Protein AF-A0AA39WV72-F1 (afdb_monomer_lite)

Radius of gyration: 29.69 Å; chains: 1; bounding box: 58×31×88 Å

Organism: NCBI:txid869390

Sequence (282 aa):
MEAAGLVLGALPLLLTALDQYAQGFDALRSMAKYRLTFSEIVVSFRASVTIYTYDCENLLCQRLMLSDEQCRKVMGNVENWDESVVKTLEYALGKSACDLYKQLLFHLQLKMDMLWKRLDLSPDGSVPFIKDGSVNEKECKEFFRGWKRIKGLALASRIEKYKKLVAEIEAYINKIHELTTKAVAAEDRFRPQKTTKEIPQYWLDMRQHTSALFTNLSSSWPNKCSASHTHHAQLLVGFPGTEKSEEGTSEFQLLFTLQGHQQANGLLWEHRTATMLSEMLS

Structure (mmCIF, N/CA/C/O backbone):
data_AF-A0AA39WV72-F1
#
_entry.id   AF-A0AA39WV72-F1
#
loop_
_atom_site.group_PDB
_atom_site.id
_atom_site.type_symbol
_atom_site.label_atom_id
_atom_site.label_alt_id
_atom_site.label_comp_id
_atom_site.label_asym_id
_atom_site.label_entity_id
_atom_site.label_seq_id
_atom_site.pdbx_PDB_ins_code
_atom_site.Cartn_x
_atom_site.Cartn_y
_atom_site.Cartn_z
_atom_site.occupancy
_atom_site.B_iso_or_equiv
_atom_site.auth_seq_id
_atom_site.auth_comp_id
_atom_site.auth_asym_id
_atom_site.auth_atom_id
_atom_site.pdbx_PDB_model_num
ATOM 1 N N . MET A 1 1 ? -13.239 -11.833 3.112 1.00 53.53 1 MET A N 1
ATOM 2 C CA . MET A 1 1 ? -12.263 -10.938 3.775 1.00 53.53 1 MET A CA 1
ATOM 3 C C . MET A 1 1 ? -10.820 -11.292 3.455 1.00 53.53 1 MET A C 1
ATOM 5 O O . MET A 1 1 ? -9.960 -10.473 3.737 1.00 53.53 1 MET A O 1
ATOM 9 N N . GLU A 1 2 ? -10.569 -12.400 2.749 1.00 57.84 2 GLU A N 1
ATOM 10 C CA . GLU A 1 2 ? -9.268 -12.721 2.140 1.00 57.84 2 GLU A CA 1
ATOM 11 C C . GLU A 1 2 ? -8.639 -11.532 1.390 1.00 57.84 2 GLU A C 1
ATOM 13 O O . GLU A 1 2 ? -7.433 -11.333 1.447 1.00 57.84 2 GLU A O 1
ATOM 18 N N . ALA A 1 3 ? -9.456 -10.669 0.775 1.00 59.28 3 ALA A N 1
ATOM 19 C CA . ALA A 1 3 ? -8.994 -9.452 0.111 1.00 59.28 3 ALA A CA 1
ATOM 20 C C . ALA A 1 3 ? -8.172 -8.509 1.016 1.00 59.28 3 ALA A C 1
ATOM 22 O O . ALA A 1 3 ? -7.206 -7.930 0.540 1.00 59.28 3 ALA A O 1
ATOM 23 N N . ALA A 1 4 ? -8.506 -8.348 2.304 1.00 64.19 4 ALA A N 1
ATOM 24 C CA . ALA A 1 4 ? -7.816 -7.398 3.188 1.00 64.19 4 ALA A CA 1
ATOM 25 C C . ALA A 1 4 ? -6.381 -7.847 3.505 1.00 64.19 4 ALA A C 1
ATOM 27 O O . ALA A 1 4 ? -5.429 -7.091 3.305 1.00 64.19 4 ALA A O 1
ATOM 28 N N . GLY A 1 5 ? -6.229 -9.102 3.938 1.00 66.88 5 GLY A N 1
ATOM 29 C CA . GLY A 1 5 ? -4.920 -9.702 4.183 1.00 66.88 5 GLY A CA 1
ATOM 30 C C . GLY A 1 5 ? -4.108 -9.854 2.898 1.00 66.88 5 GLY A C 1
ATOM 31 O O . GLY A 1 5 ? -2.902 -9.616 2.902 1.00 66.88 5 GLY A O 1
ATOM 32 N N . LEU A 1 6 ? -4.755 -10.196 1.778 1.00 68.44 6 LEU A N 1
ATOM 33 C CA . LEU A 1 6 ? -4.069 -10.303 0.492 1.00 68.44 6 LEU A CA 1
ATOM 34 C C . LEU A 1 6 ? -3.547 -8.940 0.026 1.00 68.44 6 LEU A C 1
ATOM 36 O O . LEU A 1 6 ? -2.415 -8.851 -0.437 1.00 68.44 6 LEU A O 1
ATOM 40 N N . VAL A 1 7 ? -4.333 -7.872 0.191 1.00 79.19 7 VAL A N 1
ATOM 41 C CA . VAL A 1 7 ? -3.895 -6.501 -0.101 1.00 79.19 7 VAL A CA 1
ATOM 42 C C . VAL A 1 7 ? -2.698 -6.123 0.779 1.00 79.19 7 VAL A C 1
ATOM 44 O O . VAL A 1 7 ? -1.709 -5.610 0.257 1.00 79.19 7 VAL A O 1
ATOM 47 N N . LEU A 1 8 ? -2.741 -6.427 2.082 1.00 77.56 8 LEU A N 1
ATOM 48 C CA . LEU A 1 8 ? -1.633 -6.160 3.009 1.00 77.56 8 LEU A CA 1
ATOM 49 C C . LEU A 1 8 ? -0.342 -6.895 2.625 1.00 77.56 8 LEU A C 1
ATOM 51 O O . LEU A 1 8 ? 0.728 -6.295 2.671 1.00 77.56 8 LEU A O 1
ATOM 55 N N . GLY A 1 9 ? -0.432 -8.156 2.196 1.00 77.50 9 GLY A N 1
ATOM 56 C CA . GLY A 1 9 ? 0.730 -8.923 1.739 1.00 77.50 9 GLY A CA 1
ATOM 57 C C . GLY A 1 9 ? 1.240 -8.505 0.355 1.00 77.50 9 GLY A C 1
ATOM 58 O O . GLY A 1 9 ? 2.446 -8.481 0.116 1.00 77.50 9 GLY A O 1
ATOM 59 N N . ALA A 1 10 ? 0.345 -8.141 -0.566 1.00 83.50 10 ALA A N 1
ATOM 60 C CA . ALA A 1 10 ? 0.703 -7.857 -1.955 1.00 83.50 10 ALA A CA 1
ATOM 61 C C . ALA A 1 10 ? 1.183 -6.413 -2.197 1.00 83.50 10 ALA A C 1
ATOM 63 O O . ALA A 1 10 ? 1.967 -6.187 -3.121 1.00 83.50 10 ALA A O 1
ATOM 64 N N . LEU A 1 11 ? 0.765 -5.431 -1.387 1.00 88.00 11 LEU A N 1
ATOM 65 C CA . LEU A 1 11 ? 1.218 -4.036 -1.516 1.00 88.00 11 LEU A CA 1
ATOM 66 C C . LEU A 1 11 ? 2.748 -3.884 -1.339 1.00 88.00 11 LEU A C 1
ATOM 68 O O . LEU A 1 11 ? 3.372 -3.267 -2.209 1.00 88.00 11 LEU A O 1
ATOM 72 N N . PRO A 1 12 ? 3.393 -4.467 -0.304 1.00 86.38 12 PRO A N 1
ATOM 73 C CA . PRO A 1 12 ? 4.852 -4.442 -0.155 1.00 86.38 12 PRO A CA 1
ATOM 74 C C . PRO A 1 12 ? 5.604 -5.113 -1.312 1.00 86.38 12 PRO A C 1
ATOM 76 O O . PRO A 1 12 ? 6.657 -4.626 -1.733 1.00 86.38 12 PRO A O 1
ATOM 79 N N . LEU A 1 13 ? 5.058 -6.210 -1.852 1.00 87.69 13 LEU A N 1
ATOM 80 C CA . LEU A 1 13 ? 5.634 -6.914 -3.002 1.00 87.69 13 LEU A CA 1
ATOM 81 C C . LEU A 1 13 ? 5.584 -6.046 -4.261 1.00 87.69 13 LEU A C 1
ATOM 83 O O . LEU A 1 13 ? 6.596 -5.886 -4.939 1.00 87.69 13 LEU A O 1
ATOM 87 N N . LEU A 1 14 ? 4.440 -5.410 -4.533 1.00 89.38 14 LEU A N 1
ATOM 88 C CA . LEU A 1 14 ? 4.307 -4.459 -5.638 1.00 89.38 14 LEU A CA 1
ATOM 89 C C . LEU A 1 14 ? 5.244 -3.260 -5.478 1.00 89.38 14 LEU A C 1
ATOM 91 O O . LEU A 1 14 ? 5.839 -2.827 -6.463 1.00 89.38 14 LEU A O 1
ATOM 95 N N . LEU A 1 15 ? 5.409 -2.740 -4.259 1.00 90.00 15 LEU A N 1
ATOM 96 C CA . LEU A 1 15 ? 6.332 -1.638 -3.994 1.00 90.00 15 LEU A CA 1
ATO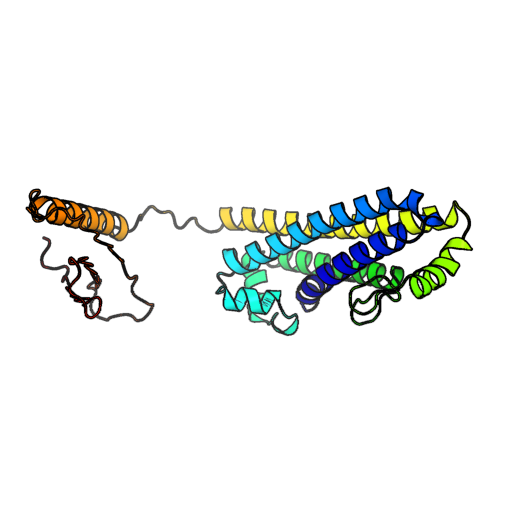M 97 C C . LEU A 1 15 ? 7.778 -2.050 -4.295 1.00 90.00 15 LEU A C 1
ATOM 99 O O . LEU A 1 15 ? 8.480 -1.338 -5.008 1.00 90.00 15 LEU A O 1
ATOM 103 N N . THR A 1 16 ? 8.189 -3.230 -3.826 1.00 89.50 16 THR A N 1
ATOM 104 C CA . THR A 1 16 ? 9.528 -3.778 -4.078 1.00 89.50 16 THR A CA 1
ATOM 105 C C . THR A 1 16 ? 9.754 -4.020 -5.569 1.00 89.50 16 THR A C 1
ATOM 107 O O . THR A 1 16 ? 10.807 -3.672 -6.101 1.00 89.50 16 THR A O 1
ATOM 110 N N . ALA A 1 17 ? 8.757 -4.556 -6.271 1.00 88.81 17 ALA A N 1
ATOM 111 C CA . ALA A 1 17 ? 8.817 -4.731 -7.712 1.00 88.81 17 ALA A CA 1
ATOM 112 C C . ALA A 1 17 ? 8.975 -3.386 -8.438 1.00 88.81 17 ALA A C 1
ATOM 114 O O . ALA A 1 17 ? 9.826 -3.258 -9.316 1.00 88.81 17 ALA A O 1
ATOM 115 N N . LEU A 1 18 ? 8.213 -2.355 -8.060 1.00 89.31 18 LEU A N 1
ATOM 116 C CA . LEU A 1 18 ? 8.363 -1.012 -8.628 1.00 89.31 18 LEU A CA 1
ATOM 117 C C . LEU A 1 18 ? 9.758 -0.425 -8.335 1.00 89.31 18 LEU A C 1
ATOM 119 O O . LEU A 1 18 ? 10.396 0.108 -9.241 1.00 89.31 18 LEU A O 1
ATOM 123 N N . ASP A 1 19 ? 10.294 -0.585 -7.126 1.00 89.06 19 ASP A N 1
ATOM 124 C CA . ASP A 1 19 ? 11.673 -0.186 -6.806 1.00 89.06 19 ASP A CA 1
ATOM 125 C C . ASP A 1 19 ? 12.700 -0.901 -7.712 1.00 89.06 19 ASP A C 1
ATOM 127 O O . ASP A 1 19 ? 13.597 -0.273 -8.280 1.00 89.06 19 ASP A O 1
ATOM 131 N N . GLN A 1 20 ? 12.543 -2.209 -7.926 1.00 88.19 20 GLN A N 1
ATOM 132 C CA . GLN A 1 20 ? 13.400 -3.002 -8.816 1.00 88.19 20 GLN A CA 1
ATOM 133 C C . GLN A 1 20 ? 13.271 -2.578 -10.287 1.00 88.19 20 GLN A C 1
ATOM 135 O O . GLN A 1 20 ? 14.263 -2.531 -11.020 1.00 88.19 20 GLN A O 1
ATOM 140 N N . TYR A 1 21 ? 12.069 -2.207 -10.729 1.00 87.19 21 TYR A N 1
ATOM 141 C CA . TYR A 1 21 ? 11.848 -1.633 -12.053 1.00 87.19 21 TYR A CA 1
ATOM 142 C C . TYR A 1 21 ? 12.546 -0.281 -12.222 1.00 87.19 21 TYR A C 1
ATOM 144 O O . TYR A 1 21 ? 13.167 -0.054 -13.263 1.00 87.19 21 TYR A O 1
ATOM 152 N N . ALA A 1 22 ? 12.513 0.586 -11.205 1.00 85.69 22 ALA A N 1
ATOM 153 C CA . ALA A 1 22 ? 13.253 1.847 -11.210 1.00 85.69 22 ALA A CA 1
ATOM 154 C C . ALA A 1 22 ? 14.763 1.608 -11.384 1.00 85.69 22 ALA A C 1
ATOM 156 O O . ALA A 1 22 ? 15.393 2.227 -12.243 1.00 85.69 22 ALA A O 1
ATOM 157 N N . GLN A 1 23 ? 15.325 0.637 -10.657 1.00 84.56 23 GLN A N 1
ATOM 158 C CA . GLN A 1 23 ? 16.730 0.234 -10.801 1.00 84.56 23 GLN A CA 1
ATOM 159 C C . GLN A 1 23 ? 17.039 -0.330 -12.199 1.00 84.56 23 GLN A C 1
ATOM 161 O O . GLN A 1 23 ? 18.083 -0.028 -12.782 1.00 84.56 23 GLN A O 1
ATOM 166 N N . GLY A 1 24 ? 16.120 -1.108 -12.780 1.00 83.56 24 GLY A N 1
ATOM 167 C CA . GLY A 1 24 ? 16.236 -1.605 -14.153 1.00 83.56 24 GLY A CA 1
ATOM 168 C C . GLY A 1 24 ? 16.275 -0.482 -15.198 1.00 83.56 24 GLY A C 1
ATOM 169 O O . GLY A 1 24 ? 17.045 -0.554 -16.161 1.00 83.56 24 GLY A O 1
ATOM 170 N N . PHE A 1 25 ? 15.499 0.589 -15.000 1.00 83.31 25 PHE A N 1
ATOM 171 C CA . PHE A 1 25 ? 15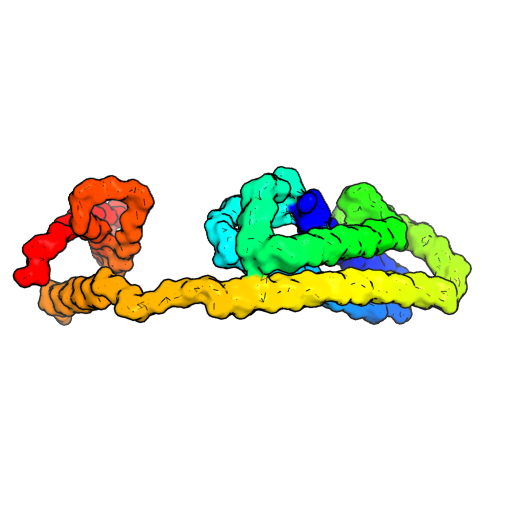.566 1.780 -15.851 1.00 83.31 25 PHE A CA 1
ATOM 172 C C . PHE A 1 25 ? 16.890 2.536 -15.701 1.00 83.31 25 PHE A C 1
ATOM 174 O O . PHE A 1 25 ? 17.425 2.999 -16.712 1.00 83.31 25 PHE A O 1
ATOM 181 N N . ASP A 1 26 ? 17.445 2.605 -14.489 1.00 80.56 26 ASP A N 1
ATOM 182 C CA . ASP A 1 26 ? 18.740 3.241 -14.208 1.00 80.56 26 ASP A CA 1
ATOM 183 C C . ASP A 1 26 ? 19.902 2.500 -14.875 1.00 80.56 26 ASP A C 1
ATOM 185 O O . ASP A 1 26 ? 20.784 3.125 -15.470 1.00 80.56 26 ASP A O 1
ATOM 189 N N . ALA A 1 27 ? 19.861 1.166 -14.871 1.00 78.50 27 ALA A N 1
ATOM 190 C CA . ALA A 1 27 ? 20.858 0.324 -15.530 1.00 78.50 27 ALA A CA 1
ATOM 191 C C . ALA A 1 27 ? 20.871 0.483 -17.067 1.00 78.50 27 ALA A C 1
ATOM 193 O O . ALA A 1 27 ? 21.850 0.142 -17.739 1.00 78.50 27 ALA A O 1
ATOM 194 N N . LEU A 1 28 ? 19.796 1.009 -17.666 1.00 79.31 28 LEU A N 1
ATOM 195 C CA . LEU A 1 28 ? 19.656 1.146 -19.113 1.00 79.31 28 LEU A CA 1
ATOM 196 C C . LEU A 1 28 ? 19.665 2.610 -19.550 1.00 79.31 28 LEU A C 1
ATOM 198 O O . LEU A 1 28 ? 18.632 3.272 -19.595 1.00 79.31 28 LEU A O 1
ATOM 202 N N . ARG A 1 29 ? 20.808 3.079 -20.068 1.00 74.56 29 ARG A N 1
ATOM 203 C CA . ARG A 1 29 ? 20.979 4.449 -20.604 1.00 74.56 29 ARG A CA 1
ATOM 204 C C . ARG A 1 29 ? 19.877 4.893 -21.581 1.00 74.56 29 ARG A C 1
ATOM 206 O O . ARG A 1 29 ? 19.498 6.057 -21.597 1.00 74.56 29 ARG A O 1
ATOM 213 N N . SER A 1 30 ? 19.329 3.972 -22.378 1.00 68.75 30 SER A N 1
ATOM 214 C CA . SER A 1 30 ? 18.232 4.249 -23.322 1.00 68.75 30 SER A CA 1
ATOM 215 C C . SER A 1 30 ? 16.882 4.556 -22.657 1.00 68.75 30 SER A C 1
ATOM 217 O O . SER A 1 30 ? 16.000 5.110 -23.308 1.00 68.75 30 SER A O 1
ATOM 219 N N . MET A 1 31 ? 16.708 4.167 -21.393 1.00 73.88 31 MET A N 1
ATOM 220 C CA . MET A 1 31 ? 15.489 4.368 -20.609 1.00 73.88 31 MET A CA 1
ATOM 221 C C . MET A 1 31 ? 15.624 5.453 -19.536 1.00 73.88 31 MET A C 1
ATOM 223 O O . MET A 1 31 ? 14.624 5.814 -18.923 1.00 73.88 31 MET A O 1
ATOM 227 N N . ALA A 1 32 ? 16.812 6.044 -19.376 1.00 75.44 32 ALA A N 1
ATOM 228 C CA . ALA A 1 32 ? 17.096 7.067 -18.369 1.00 75.44 32 ALA A CA 1
ATOM 229 C C . ALA A 1 32 ? 16.115 8.256 -18.388 1.00 75.44 32 ALA A C 1
ATOM 231 O O . ALA A 1 32 ? 15.818 8.829 -17.348 1.00 75.44 32 ALA A O 1
ATOM 232 N N . LYS A 1 33 ? 15.545 8.608 -19.549 1.00 79.00 33 LYS A N 1
ATOM 233 C CA . LYS A 1 33 ? 14.542 9.685 -19.661 1.00 79.00 33 LYS A CA 1
ATOM 234 C C . LYS A 1 33 ? 13.215 9.400 -18.941 1.00 79.00 33 LYS A C 1
ATOM 236 O O . LYS A 1 33 ? 12.467 10.329 -18.677 1.00 79.00 33 LYS A O 1
ATOM 241 N N . TYR A 1 34 ? 12.915 8.135 -18.651 1.00 80.50 34 TYR A N 1
ATOM 242 C CA . TYR A 1 34 ? 11.704 7.713 -17.939 1.00 80.50 34 TYR A CA 1
ATOM 243 C C . TYR A 1 34 ? 11.939 7.477 -16.447 1.00 80.50 34 TYR A C 1
ATOM 245 O O . TYR A 1 34 ? 10.983 7.284 -15.699 1.00 80.50 34 TYR A O 1
ATOM 253 N N . ARG A 1 35 ? 13.205 7.529 -16.016 1.00 81.31 35 ARG A N 1
ATOM 254 C CA . ARG A 1 35 ? 13.628 7.358 -14.627 1.00 81.31 35 ARG A CA 1
ATOM 255 C C . ARG A 1 35 ? 12.860 8.264 -13.680 1.00 81.31 35 ARG A C 1
ATOM 257 O O . ARG A 1 35 ? 12.328 7.786 -12.689 1.00 81.31 35 ARG A O 1
ATOM 264 N N . LEU A 1 36 ? 12.802 9.560 -13.994 1.00 83.94 36 LEU A N 1
ATOM 265 C CA . LEU A 1 36 ? 12.174 10.549 -13.119 1.00 83.94 36 LEU A CA 1
ATOM 266 C C . LEU A 1 36 ? 10.694 10.218 -12.903 1.00 83.94 36 LEU A C 1
ATOM 268 O O . LEU A 1 36 ? 10.255 10.095 -11.767 1.00 83.94 36 LEU A O 1
ATOM 272 N N . THR A 1 37 ? 9.965 9.959 -13.990 1.00 85.00 37 THR A N 1
ATOM 273 C CA . THR A 1 37 ? 8.549 9.579 -13.934 1.00 85.00 37 THR A CA 1
ATOM 274 C C . THR A 1 37 ? 8.332 8.296 -13.139 1.00 85.00 37 THR A C 1
ATOM 276 O O . THR A 1 37 ? 7.379 8.206 -12.376 1.00 85.00 37 THR A O 1
ATOM 279 N N . PHE A 1 38 ? 9.199 7.294 -13.293 1.00 84.19 38 PHE A N 1
ATOM 280 C CA . PHE A 1 38 ? 9.049 6.041 -12.558 1.00 84.19 38 PHE A CA 1
ATOM 281 C C . PHE A 1 38 ? 9.407 6.185 -11.072 1.00 84.19 38 PHE A C 1
ATOM 283 O O . PHE A 1 38 ? 8.737 5.611 -10.222 1.00 84.19 38 PHE A O 1
ATOM 290 N N . SER A 1 39 ? 10.404 7.010 -10.753 1.00 86.56 39 SER A N 1
ATOM 291 C CA . SER A 1 39 ? 10.752 7.375 -9.377 1.00 86.56 39 SER A CA 1
ATOM 292 C C . SER A 1 39 ? 9.596 8.098 -8.677 1.00 86.56 39 SER A C 1
ATOM 294 O O . SER A 1 39 ? 9.249 7.757 -7.551 1.00 86.56 39 SER A O 1
ATOM 296 N N . GLU A 1 40 ? 8.932 9.038 -9.358 1.00 88.06 40 GLU A N 1
ATOM 297 C CA . GLU A 1 40 ? 7.727 9.705 -8.841 1.00 88.06 40 GLU A CA 1
ATOM 298 C C . GLU A 1 40 ? 6.609 8.702 -8.530 1.00 88.06 40 GLU A C 1
ATOM 300 O O . GLU A 1 40 ? 5.996 8.780 -7.467 1.00 88.06 40 GLU A O 1
ATOM 305 N N . ILE A 1 41 ? 6.378 7.732 -9.424 1.00 88.88 41 ILE A N 1
ATOM 306 C CA . ILE A 1 41 ? 5.396 6.657 -9.215 1.00 88.88 41 ILE A CA 1
ATOM 307 C C . ILE A 1 41 ? 5.740 5.847 -7.959 1.00 88.88 41 ILE A C 1
ATOM 309 O O . ILE A 1 41 ? 4.861 5.603 -7.139 1.00 88.88 41 ILE A O 1
ATOM 313 N N . VAL A 1 42 ? 7.005 5.450 -7.787 1.00 90.38 42 VAL A N 1
ATOM 314 C CA . VAL A 1 42 ? 7.469 4.687 -6.616 1.00 90.38 42 VAL A CA 1
ATOM 315 C C . VAL A 1 42 ? 7.260 5.472 -5.323 1.00 90.38 42 VAL A C 1
ATOM 317 O O . VAL A 1 42 ? 6.731 4.929 -4.357 1.00 90.38 42 VAL A O 1
ATOM 320 N N . VAL A 1 43 ? 7.662 6.746 -5.293 1.00 91.56 43 VAL A N 1
ATOM 321 C CA . VAL A 1 43 ? 7.544 7.597 -4.099 1.00 91.56 43 VAL A CA 1
ATOM 322 C C . VAL A 1 43 ? 6.079 7.804 -3.719 1.00 91.56 43 VAL A C 1
ATOM 324 O O . VAL A 1 43 ? 5.727 7.645 -2.551 1.00 91.56 43 VAL A O 1
ATOM 327 N N . SER A 1 44 ? 5.230 8.116 -4.700 1.00 90.31 44 SER A N 1
ATOM 328 C CA . SER A 1 44 ? 3.791 8.302 -4.495 1.00 90.31 44 SER A CA 1
ATOM 329 C C . SER A 1 44 ? 3.135 7.019 -3.978 1.00 90.31 44 SER A C 1
ATOM 331 O O . SER A 1 44 ? 2.486 7.022 -2.930 1.00 90.31 44 SER A O 1
ATOM 333 N N . PHE A 1 45 ? 3.432 5.885 -4.621 1.00 91.62 45 PHE A N 1
ATOM 334 C CA . PHE A 1 45 ? 2.899 4.592 -4.215 1.00 91.62 45 PHE A CA 1
ATOM 335 C C . PHE A 1 45 ? 3.355 4.200 -2.808 1.00 91.62 45 PHE A C 1
ATOM 337 O O . PHE A 1 45 ? 2.545 3.740 -2.007 1.00 91.62 45 PHE A O 1
ATOM 344 N N . ARG A 1 46 ? 4.631 4.433 -2.468 1.00 93.06 46 ARG A N 1
ATOM 345 C CA . ARG A 1 46 ? 5.166 4.192 -1.122 1.00 93.06 46 ARG A CA 1
ATOM 346 C C . ARG A 1 46 ? 4.393 4.978 -0.069 1.00 93.06 46 ARG A C 1
ATOM 348 O O . ARG A 1 46 ? 4.022 4.396 0.944 1.00 93.06 46 ARG A O 1
ATOM 355 N N . ALA A 1 47 ? 4.121 6.260 -0.317 1.00 90.75 47 ALA A N 1
ATOM 356 C CA . ALA A 1 47 ? 3.342 7.083 0.602 1.00 90.75 47 ALA A CA 1
ATOM 357 C C . ALA A 1 47 ? 1.938 6.499 0.830 1.00 90.75 47 ALA A C 1
ATOM 359 O O . ALA A 1 47 ? 1.510 6.363 1.975 1.00 90.75 47 ALA A O 1
ATOM 360 N N . SER A 1 48 ? 1.246 6.078 -0.233 1.00 88.88 48 SER A N 1
ATOM 361 C CA . SER A 1 48 ? -0.070 5.445 -0.099 1.00 88.88 48 SER A CA 1
ATOM 362 C C . SER A 1 48 ? -0.023 4.092 0.609 1.00 88.88 48 SER A C 1
ATOM 364 O O . SER A 1 48 ? -0.883 3.827 1.444 1.00 88.88 48 SER A O 1
ATOM 366 N N . VAL A 1 49 ? 0.985 3.254 0.353 1.00 88.50 49 VAL A N 1
ATOM 367 C CA . VAL A 1 49 ? 1.174 1.999 1.101 1.00 88.50 49 VAL A CA 1
ATOM 368 C C . VAL A 1 49 ? 1.370 2.288 2.589 1.00 88.50 49 VAL A C 1
ATOM 370 O O . VAL A 1 49 ? 0.736 1.641 3.415 1.00 88.50 49 VAL A O 1
ATOM 373 N N . THR A 1 50 ? 2.180 3.290 2.943 1.00 88.75 50 THR A N 1
ATOM 374 C CA . THR A 1 50 ? 2.371 3.699 4.341 1.00 88.75 50 THR A CA 1
ATOM 375 C C . THR A 1 50 ? 1.065 4.152 4.993 1.00 88.75 50 THR A C 1
ATOM 377 O O . THR A 1 50 ? 0.779 3.718 6.106 1.00 88.75 50 THR A O 1
ATOM 380 N N . ILE A 1 51 ? 0.256 4.971 4.308 1.00 88.06 51 ILE A N 1
ATOM 381 C CA . ILE A 1 51 ? -1.065 5.397 4.804 1.00 88.06 51 ILE A CA 1
ATOM 382 C C . ILE A 1 51 ? -1.953 4.178 5.060 1.00 88.06 51 ILE A C 1
ATOM 384 O O . ILE A 1 51 ? -2.503 4.034 6.146 1.00 88.06 51 ILE A O 1
ATOM 388 N N . TYR A 1 52 ? -2.041 3.266 4.090 1.00 86.19 52 TYR A N 1
ATOM 389 C CA . TYR A 1 52 ? -2.879 2.078 4.211 1.00 86.19 52 TYR A CA 1
ATOM 390 C C . TYR A 1 52 ? -2.451 1.166 5.369 1.00 86.19 52 TYR A C 1
ATOM 392 O O . TYR A 1 52 ? -3.299 0.696 6.127 1.00 86.19 52 TYR A O 1
ATOM 400 N N . THR A 1 53 ? -1.146 0.927 5.530 1.00 84.06 53 THR A N 1
ATOM 401 C CA . THR A 1 53 ? -0.615 0.134 6.648 1.00 84.06 53 THR A CA 1
ATOM 402 C C . THR A 1 53 ? -0.951 0.787 7.983 1.00 84.06 53 THR A C 1
ATOM 404 O O . THR A 1 53 ? -1.469 0.112 8.867 1.00 84.06 53 THR A O 1
ATOM 407 N N . TYR A 1 54 ? -0.734 2.098 8.105 1.00 84.31 54 TYR A N 1
ATOM 408 C CA . TYR A 1 54 ? -1.053 2.851 9.316 1.00 84.31 54 TYR A CA 1
ATOM 409 C C . TYR A 1 54 ? -2.552 2.813 9.648 1.00 84.31 54 TYR A C 1
ATOM 411 O O . TYR A 1 54 ? -2.933 2.631 10.802 1.00 84.31 54 TYR A O 1
ATOM 419 N N . ASP A 1 55 ? -3.420 2.918 8.641 1.00 82.81 55 ASP A N 1
ATOM 420 C CA . ASP A 1 55 ? -4.866 2.792 8.829 1.00 82.81 55 ASP A CA 1
ATOM 421 C C . ASP A 1 55 ? -5.266 1.403 9.311 1.00 82.81 55 ASP A C 1
ATOM 423 O O . ASP A 1 55 ? -6.124 1.280 10.185 1.00 82.81 55 ASP A O 1
ATOM 427 N N . CYS A 1 56 ? -4.646 0.358 8.761 1.00 77.69 56 CYS A N 1
ATOM 428 C CA . CYS A 1 56 ? -4.882 -1.009 9.202 1.00 77.69 56 CYS A CA 1
ATOM 429 C C . CYS A 1 56 ? -4.394 -1.214 10.639 1.00 77.69 56 CYS A C 1
ATOM 431 O O . CYS A 1 56 ? -5.124 -1.788 11.438 1.00 77.69 56 CYS A O 1
ATOM 433 N N . GLU A 1 57 ? -3.220 -0.699 11.003 1.00 75.75 57 GLU A N 1
ATOM 434 C CA . GLU A 1 57 ? -2.702 -0.758 12.376 1.00 75.75 57 GLU A CA 1
ATOM 435 C C . GLU A 1 57 ? -3.601 -0.007 13.363 1.00 75.75 57 GLU A C 1
ATOM 437 O O . GLU A 1 57 ? -3.951 -0.540 14.415 1.00 75.75 57 GLU A O 1
ATOM 442 N N . ASN A 1 58 ? -4.048 1.203 13.023 1.00 76.69 58 ASN A N 1
ATOM 443 C CA . ASN A 1 58 ? -4.972 1.962 13.866 1.00 76.69 58 ASN A CA 1
ATOM 444 C C . ASN A 1 58 ? -6.315 1.247 14.023 1.00 76.69 58 ASN A C 1
ATOM 446 O O . ASN A 1 58 ? -6.850 1.155 15.131 1.00 76.69 58 ASN A O 1
ATOM 450 N N . LEU A 1 59 ? -6.863 0.727 12.926 1.00 75.69 59 LEU A N 1
ATOM 451 C CA . LEU A 1 59 ? -8.127 0.007 12.955 1.00 75.69 59 LEU A CA 1
ATOM 452 C C . LEU A 1 59 ? -7.996 -1.276 13.784 1.00 75.69 59 LEU A C 1
ATOM 454 O O . LEU A 1 59 ? -8.795 -1.493 14.685 1.00 75.69 59 LEU A O 1
ATOM 458 N N . LEU A 1 60 ? -6.970 -2.094 13.546 1.00 69.62 60 LEU A N 1
ATOM 459 C CA . LEU A 1 60 ? -6.801 -3.390 14.205 1.00 69.62 60 LEU A CA 1
ATOM 460 C C . LEU A 1 60 ? -6.329 -3.268 15.662 1.00 69.62 60 LEU A C 1
ATOM 462 O O . LEU A 1 60 ? -6.854 -3.962 16.527 1.00 69.62 60 LEU A O 1
ATOM 466 N N . CYS A 1 61 ? -5.372 -2.392 15.965 1.00 67.38 61 CYS A N 1
ATOM 467 C CA . CYS A 1 61 ? -4.746 -2.356 17.290 1.00 67.38 61 CYS A CA 1
ATOM 468 C C . CYS A 1 61 ? -5.422 -1.366 18.238 1.00 67.38 61 CYS A C 1
ATOM 470 O O . CYS A 1 61 ? -5.644 -1.687 19.403 1.00 67.38 61 CYS A O 1
ATOM 472 N N . GLN A 1 62 ? -5.817 -0.181 17.762 1.00 65.31 62 GLN A N 1
ATOM 473 C CA . GLN A 1 62 ? -6.426 0.818 18.650 1.00 65.31 62 GLN A CA 1
ATOM 474 C C . GLN A 1 62 ? -7.927 0.592 18.844 1.00 65.31 62 GLN A C 1
ATOM 476 O O . GLN A 1 62 ? -8.444 0.823 19.938 1.00 65.31 62 GLN A O 1
ATOM 481 N N . ARG A 1 63 ? -8.646 0.155 17.800 1.00 64.56 63 ARG A N 1
ATOM 482 C CA . ARG A 1 63 ? -10.114 0.015 17.856 1.00 64.56 63 ARG A CA 1
ATOM 483 C C . ARG A 1 63 ? -10.561 -1.382 18.242 1.00 64.56 63 ARG A C 1
ATOM 485 O O . ARG A 1 63 ? -11.415 -1.506 19.116 1.00 64.56 63 ARG A O 1
ATOM 492 N N . LEU A 1 64 ? -9.979 -2.419 17.639 1.00 63.19 64 LEU A N 1
ATOM 493 C CA . LEU A 1 64 ? -10.349 -3.797 17.979 1.00 63.19 64 LEU A CA 1
ATOM 494 C C . LEU A 1 64 ? -9.714 -4.272 19.299 1.00 63.19 64 LEU A C 1
ATOM 496 O O . LEU A 1 64 ? -10.046 -5.361 19.756 1.00 63.19 64 LEU A O 1
ATOM 500 N N . MET A 1 65 ? -8.833 -3.465 19.916 1.00 64.75 65 MET A N 1
ATOM 501 C CA . MET A 1 65 ? -8.098 -3.796 21.149 1.00 64.75 65 MET A CA 1
ATOM 502 C C . MET A 1 65 ? -7.436 -5.178 21.087 1.00 64.75 65 MET A C 1
ATOM 504 O O . MET A 1 65 ? -7.348 -5.893 22.087 1.00 64.75 65 MET A O 1
ATOM 508 N N . LEU A 1 66 ? -6.995 -5.570 19.890 1.00 65.88 66 LEU A N 1
ATOM 509 C CA . LEU A 1 66 ? -6.227 -6.787 19.713 1.00 65.88 66 LEU A CA 1
ATOM 510 C C . LEU A 1 66 ? -4.884 -6.610 20.417 1.00 65.88 66 LEU A C 1
ATOM 512 O O . LEU A 1 66 ? -4.274 -5.543 20.363 1.00 65.88 66 LEU A O 1
ATOM 516 N N . SER A 1 67 ? -4.414 -7.671 21.067 1.00 67.19 67 SER A N 1
ATOM 517 C CA . SER A 1 67 ? -3.040 -7.697 21.574 1.00 67.19 67 SER A CA 1
ATOM 518 C C . SER A 1 67 ? -2.043 -7.494 20.426 1.00 67.19 67 SER A C 1
ATOM 520 O O . SER A 1 67 ? -2.310 -7.906 19.295 1.00 67.19 67 SER A O 1
ATOM 522 N N . ASP A 1 68 ? -0.864 -6.935 20.708 1.00 65.25 68 ASP A N 1
ATOM 523 C CA . ASP A 1 68 ? 0.182 -6.713 19.693 1.00 65.25 68 ASP A CA 1
ATOM 524 C C . ASP A 1 68 ? 0.521 -7.985 18.897 1.00 65.25 68 ASP A C 1
ATOM 526 O O . ASP A 1 68 ? 0.839 -7.931 17.708 1.00 65.25 68 ASP A O 1
ATOM 530 N N . GLU A 1 69 ? 0.430 -9.147 19.546 1.00 65.62 69 GLU A N 1
ATOM 531 C CA . GLU A 1 69 ? 0.646 -10.453 18.926 1.00 65.62 69 GLU A CA 1
ATOM 532 C C . GLU A 1 69 ? -0.484 -10.838 17.957 1.00 65.62 69 GLU A C 1
ATOM 534 O O . GLU A 1 69 ? -0.226 -11.352 16.869 1.00 65.62 69 GLU A O 1
ATOM 539 N N . GLN A 1 70 ? -1.740 -10.548 18.303 1.00 66.62 70 GLN A N 1
ATOM 540 C CA . GLN A 1 70 ? -2.883 -10.754 17.410 1.00 66.62 70 GLN A CA 1
ATOM 541 C C . GLN A 1 70 ? -2.867 -9.768 16.241 1.00 66.62 70 GLN A C 1
ATOM 543 O O . GLN A 1 70 ? -3.092 -10.181 15.105 1.00 66.62 70 GLN A O 1
ATOM 548 N N . CYS A 1 71 ? -2.521 -8.503 16.488 1.00 65.56 71 CYS A N 1
ATOM 549 C CA . CYS A 1 71 ? -2.304 -7.518 15.432 1.00 65.56 71 CYS A CA 1
ATOM 550 C C . CYS A 1 71 ? -1.252 -7.993 14.427 1.00 65.56 71 CYS A C 1
ATOM 552 O O . CYS A 1 71 ? -1.517 -8.028 13.226 1.00 65.56 71 CYS A O 1
ATOM 554 N N . ARG A 1 72 ? -0.080 -8.432 14.909 1.00 67.19 72 ARG A N 1
ATOM 555 C CA . ARG A 1 72 ? 0.984 -8.960 14.042 1.00 67.19 72 ARG A CA 1
ATOM 556 C C . ARG A 1 72 ? 0.538 -10.191 13.255 1.00 67.19 72 ARG A C 1
ATOM 558 O O . ARG A 1 72 ? 0.869 -10.301 12.078 1.00 67.19 72 ARG A O 1
ATOM 565 N N . LYS A 1 73 ? -0.254 -11.084 13.855 1.00 69.62 73 LYS A N 1
ATOM 566 C CA . LYS A 1 73 ? -0.809 -12.253 13.154 1.00 69.62 73 LYS A CA 1
ATOM 567 C C . LYS A 1 73 ? -1.790 -11.870 12.046 1.00 69.62 73 LYS A C 1
ATOM 569 O O . LYS A 1 73 ? -1.661 -12.390 10.939 1.00 69.62 73 LYS A O 1
ATOM 574 N N . VAL A 1 74 ? -2.733 -10.966 12.309 1.00 67.81 74 VAL A N 1
ATOM 575 C CA . VAL A 1 74 ? -3.747 -10.531 11.325 1.00 67.81 74 VAL A CA 1
ATOM 576 C C . VAL A 1 74 ? -3.120 -9.705 10.196 1.00 67.81 74 VAL A C 1
ATOM 578 O O . VAL A 1 74 ? -3.505 -9.846 9.036 1.00 67.81 74 VAL A O 1
ATOM 581 N N . MET A 1 75 ? -2.114 -8.887 10.513 1.00 66.12 75 MET A N 1
ATOM 582 C CA . MET A 1 75 ? -1.348 -8.124 9.521 1.00 66.12 75 MET A CA 1
ATOM 583 C C . MET A 1 75 ? -0.414 -9.009 8.683 1.00 66.12 75 MET A C 1
ATOM 585 O O . MET A 1 75 ? -0.138 -8.686 7.531 1.00 66.12 75 MET A O 1
ATOM 589 N N . GLY A 1 76 ? 0.084 -10.110 9.255 1.00 58.12 76 GLY A N 1
ATOM 590 C CA . GLY A 1 76 ? 1.095 -10.967 8.634 1.00 58.12 76 GLY A CA 1
ATOM 591 C C . GLY A 1 76 ? 0.561 -12.096 7.749 1.00 58.12 76 GLY A C 1
ATOM 592 O O . GLY A 1 76 ? 1.294 -12.556 6.877 1.00 58.12 76 GLY A O 1
ATOM 593 N N . ASN A 1 77 ? -0.679 -12.566 7.943 1.00 63.38 77 ASN A N 1
ATOM 594 C CA . ASN A 1 77 ? -1.249 -13.638 7.117 1.00 63.38 77 ASN A CA 1
ATOM 595 C C . ASN A 1 77 ? -2.758 -13.454 6.882 1.00 63.38 77 ASN A C 1
ATOM 597 O O . ASN A 1 77 ? -3.537 -13.215 7.805 1.00 63.38 77 ASN A O 1
ATOM 601 N N . VAL A 1 78 ? -3.157 -13.642 5.624 1.00 59.41 78 VAL A N 1
ATOM 602 C CA . VAL A 1 78 ? -4.539 -13.621 5.129 1.00 59.41 78 VAL A CA 1
ATOM 603 C C . VAL A 1 78 ? -5.433 -14.624 5.852 1.00 59.41 78 VAL A C 1
ATOM 605 O O . VAL A 1 78 ? -6.593 -14.327 6.122 1.00 59.41 78 VAL A O 1
ATOM 608 N N . GLU A 1 79 ? -4.886 -15.785 6.208 1.00 61.81 79 GLU A N 1
ATOM 609 C CA . GLU A 1 79 ? -5.619 -16.875 6.864 1.00 61.81 79 GLU A CA 1
ATOM 610 C C . GLU A 1 79 ? -6.062 -16.526 8.293 1.00 61.81 79 GLU A C 1
ATOM 612 O O . GLU A 1 79 ? -6.976 -17.148 8.826 1.00 61.81 79 GLU A O 1
ATOM 617 N N . ASN A 1 80 ? -5.460 -15.498 8.902 1.00 64.56 80 ASN A N 1
ATOM 618 C CA . ASN A 1 80 ? -5.785 -15.057 10.258 1.00 64.56 80 ASN A CA 1
ATOM 619 C C . ASN A 1 80 ? -6.965 -14.065 10.306 1.00 64.56 80 ASN A C 1
ATOM 621 O O . ASN A 1 80 ? -7.348 -13.623 11.388 1.00 64.56 80 ASN A O 1
ATOM 625 N N . TRP A 1 81 ? -7.550 -13.705 9.157 1.00 68.56 81 TRP A N 1
ATOM 626 C CA . TRP A 1 81 ? -8.783 -12.915 9.077 1.00 68.56 81 TRP A CA 1
ATOM 627 C C . TRP A 1 81 ? -10.006 -13.816 9.277 1.00 68.56 81 TRP A C 1
ATOM 629 O O . TRP A 1 81 ? -10.723 -14.147 8.331 1.00 68.56 81 TRP A O 1
ATOM 639 N N . ASP A 1 82 ? -10.224 -14.230 10.522 1.00 71.31 82 ASP A N 1
ATOM 640 C CA . ASP A 1 82 ? -11.331 -15.104 10.896 1.00 71.31 82 ASP A CA 1
ATOM 641 C C . ASP A 1 82 ? -12.670 -14.353 11.078 1.00 71.31 82 ASP A C 1
ATOM 643 O O . ASP A 1 82 ? -12.779 -13.125 10.976 1.00 71.31 82 ASP A O 1
ATOM 647 N N . GLU A 1 83 ? -13.731 -15.111 11.362 1.00 70.69 83 GLU A N 1
ATOM 648 C CA . GLU A 1 83 ? -15.071 -14.565 11.593 1.00 70.69 83 GLU A CA 1
ATOM 649 C C . GLU A 1 83 ? -15.138 -13.636 12.824 1.00 70.69 83 GLU A C 1
ATOM 651 O O . GLU A 1 83 ? -16.027 -12.785 12.915 1.00 70.69 83 GLU A O 1
ATOM 656 N N . SER A 1 84 ? -14.197 -13.757 13.767 1.00 71.25 84 SER A N 1
ATOM 657 C CA . SER A 1 84 ? -14.123 -12.889 14.944 1.00 71.25 84 SER A CA 1
ATOM 658 C C . SER A 1 84 ? -13.603 -11.498 14.572 1.00 71.25 84 SER A C 1
ATOM 660 O O . SER A 1 84 ? -14.219 -10.496 14.943 1.00 71.25 84 SER A O 1
ATOM 662 N N . VAL A 1 85 ? -12.562 -11.416 13.736 1.00 71.69 85 VAL A N 1
ATOM 663 C CA . VAL A 1 85 ? -12.053 -10.149 13.186 1.00 71.69 85 VAL A CA 1
ATOM 664 C C . VAL A 1 85 ? -13.136 -9.476 12.345 1.00 71.69 85 VAL A C 1
ATOM 666 O O . VAL A 1 85 ? -13.369 -8.277 12.485 1.00 71.69 85 VAL A O 1
ATOM 669 N N . VAL A 1 86 ? -13.870 -10.255 11.541 1.00 73.94 86 VAL A N 1
ATOM 670 C CA . VAL A 1 86 ? -14.995 -9.770 10.724 1.00 73.94 86 VAL A CA 1
ATOM 671 C C . VAL A 1 86 ? -16.075 -9.109 11.578 1.00 73.94 86 VAL A C 1
ATOM 673 O O . VAL A 1 86 ? -16.479 -7.980 11.299 1.00 73.94 86 VAL A O 1
ATOM 676 N N . LYS A 1 87 ? -16.543 -9.803 12.621 1.00 73.81 87 LYS A N 1
ATOM 677 C CA . LYS A 1 87 ? -17.587 -9.292 13.521 1.00 73.81 87 LYS A CA 1
ATOM 678 C C . LYS A 1 87 ? -17.125 -8.044 14.260 1.00 73.81 87 LYS A C 1
ATOM 680 O O . LYS A 1 87 ? -17.905 -7.113 14.437 1.00 73.81 87 LYS A O 1
ATOM 685 N N . THR A 1 88 ? -15.854 -8.001 14.642 1.00 72.62 88 THR A N 1
ATOM 686 C CA . THR A 1 88 ? -15.287 -6.845 15.342 1.00 72.62 88 THR A CA 1
ATOM 687 C C . THR A 1 88 ? -15.134 -5.646 14.397 1.00 72.62 88 THR A C 1
ATOM 689 O O . THR A 1 88 ? -15.422 -4.518 14.784 1.00 72.62 88 THR A O 1
ATOM 692 N N . LEU A 1 89 ? -14.785 -5.878 13.128 1.00 76.56 89 LEU A N 1
ATOM 693 C CA . LEU A 1 89 ? -14.758 -4.849 12.084 1.00 76.56 89 LEU A CA 1
ATOM 694 C C . LEU A 1 89 ? -16.162 -4.290 11.796 1.00 76.56 89 LEU A C 1
ATOM 696 O O . LEU A 1 89 ? -16.338 -3.081 11.661 1.00 76.56 89 LEU A O 1
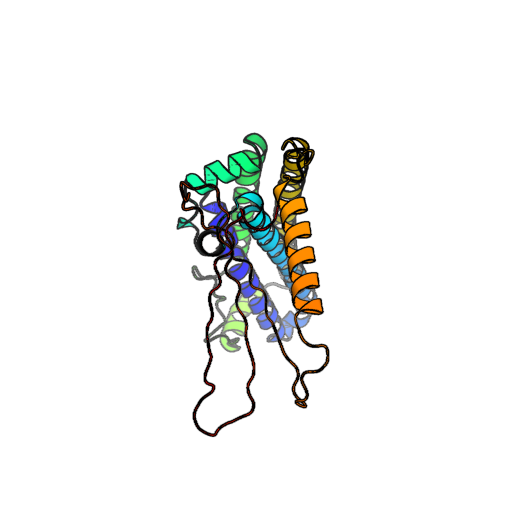ATOM 700 N N . GLU A 1 90 ? -17.171 -5.163 11.719 1.00 79.94 90 GLU A N 1
ATOM 701 C CA . GLU A 1 90 ? -18.578 -4.770 11.562 1.00 79.94 90 GLU A CA 1
ATOM 702 C C . GLU A 1 90 ? -19.101 -3.980 12.761 1.00 79.94 90 GLU A C 1
ATOM 704 O O . GLU A 1 90 ? -19.877 -3.043 12.570 1.00 79.94 90 GLU A O 1
ATOM 709 N N . TYR A 1 91 ? -18.657 -4.321 13.971 1.00 75.50 91 TYR A N 1
ATOM 710 C CA . TYR A 1 91 ? -18.954 -3.559 15.178 1.00 75.50 91 TYR A CA 1
ATOM 711 C C . TYR A 1 91 ? -18.313 -2.163 15.135 1.00 75.50 91 TYR A C 1
ATOM 713 O O . TYR A 1 91 ? -19.017 -1.177 15.323 1.00 75.50 91 TYR A O 1
ATOM 721 N N . ALA A 1 92 ? -17.018 -2.072 14.813 1.00 72.62 92 ALA A N 1
ATOM 722 C CA . ALA A 1 92 ? -16.266 -0.814 14.824 1.00 72.62 92 ALA A CA 1
ATOM 723 C C . ALA A 1 92 ? -16.679 0.163 13.707 1.00 72.62 92 ALA A C 1
ATOM 725 O O . ALA A 1 92 ? -16.774 1.368 13.918 1.00 72.62 92 ALA A O 1
ATOM 726 N N . LEU A 1 93 ? -16.924 -0.333 12.490 1.00 75.75 93 LEU A N 1
ATOM 727 C CA . LEU A 1 93 ? -17.297 0.521 11.354 1.00 75.75 93 LEU A CA 1
ATOM 728 C C . LEU A 1 93 ? -18.816 0.704 11.228 1.00 75.75 93 LEU A C 1
ATOM 730 O O . LEU A 1 93 ? -19.281 1.651 10.594 1.00 75.75 93 LEU A O 1
ATOM 734 N N . GLY A 1 94 ? -19.603 -0.205 11.801 1.00 79.12 94 GLY A N 1
ATOM 735 C CA . GLY A 1 94 ? -21.016 -0.363 11.481 1.00 79.12 94 GLY A CA 1
ATOM 736 C C . GLY A 1 94 ? -21.226 -1.131 10.170 1.00 79.12 94 GLY A C 1
ATOM 737 O O . GLY A 1 94 ? -20.405 -1.105 9.250 1.00 79.12 94 GLY A O 1
ATOM 738 N N . LYS A 1 95 ? -22.371 -1.815 10.059 1.00 80.44 95 LYS A N 1
ATOM 739 C CA . LYS A 1 95 ? -22.662 -2.753 8.960 1.00 80.44 95 LYS A CA 1
ATOM 740 C C . LYS A 1 95 ? -22.527 -2.134 7.561 1.00 80.44 95 LYS A C 1
ATOM 742 O O . LYS A 1 95 ? -21.853 -2.697 6.705 1.00 80.44 95 LYS A O 1
ATOM 747 N N . SER A 1 96 ? -23.120 -0.960 7.331 1.00 81.19 96 SER A N 1
ATOM 748 C CA . SER A 1 96 ? -23.107 -0.310 6.011 1.00 81.19 96 SER A CA 1
ATOM 749 C C . SER A 1 96 ? -21.714 0.166 5.588 1.00 81.19 96 SER A C 1
ATOM 751 O O . SER A 1 96 ? -21.336 0.003 4.428 1.00 81.19 96 SER A O 1
ATOM 753 N N . ALA A 1 97 ? -20.931 0.726 6.515 1.00 83.00 97 ALA A N 1
ATOM 754 C CA . ALA A 1 97 ? -19.563 1.147 6.234 1.00 83.00 97 ALA A CA 1
ATOM 755 C C . ALA A 1 97 ? -18.631 -0.059 6.069 1.00 83.00 97 ALA A C 1
ATOM 757 O O . ALA A 1 97 ? -17.757 -0.029 5.209 1.00 83.00 97 ALA A O 1
ATOM 758 N N . CYS A 1 98 ? -18.848 -1.142 6.820 1.00 83.19 98 CYS A N 1
ATOM 759 C CA . CYS A 1 98 ? -18.106 -2.388 6.649 1.00 83.19 98 CYS A CA 1
ATOM 760 C C . CYS A 1 98 ? -18.349 -3.014 5.264 1.00 83.19 98 CYS A C 1
ATOM 762 O O . CYS A 1 98 ? -17.404 -3.438 4.599 1.00 83.19 98 CYS A O 1
ATOM 764 N N . ASP A 1 99 ? -19.589 -3.009 4.767 1.00 84.25 99 ASP A N 1
ATOM 765 C CA . ASP A 1 99 ? -19.891 -3.504 3.419 1.00 84.25 99 ASP A CA 1
ATOM 766 C C . ASP A 1 99 ? -19.247 -2.639 2.325 1.00 84.25 99 ASP A C 1
ATOM 768 O O . ASP A 1 99 ? -18.676 -3.172 1.369 1.00 84.25 99 ASP A O 1
ATOM 772 N N . LEU A 1 100 ? -19.255 -1.310 2.484 1.00 86.31 100 LEU A N 1
ATOM 773 C CA . LEU A 1 100 ? -18.542 -0.407 1.578 1.00 86.31 100 LEU A CA 1
ATOM 774 C C . LEU A 1 100 ? -17.021 -0.622 1.636 1.00 86.31 100 LEU A C 1
ATOM 776 O O . LEU A 1 100 ? -16.365 -0.658 0.597 1.00 86.31 100 LEU A O 1
ATOM 780 N N . TYR A 1 101 ? -16.461 -0.821 2.829 1.00 85.88 101 TYR A N 1
ATOM 781 C CA . TYR A 1 101 ? -15.045 -1.125 3.033 1.00 85.88 101 TYR A CA 1
ATOM 782 C C . TYR A 1 101 ? -14.643 -2.413 2.301 1.00 85.88 101 TYR A C 1
ATOM 784 O O . TYR A 1 101 ? -13.676 -2.414 1.538 1.00 85.88 101 TYR A O 1
ATOM 792 N N . LYS A 1 102 ? -15.440 -3.485 2.432 1.00 84.56 102 LYS A N 1
ATOM 793 C CA . LYS A 1 102 ? -15.235 -4.750 1.703 1.00 84.56 102 LYS A CA 1
ATOM 794 C C . LYS A 1 102 ? -15.233 -4.537 0.184 1.00 84.56 102 LYS A C 1
ATOM 796 O O . LYS A 1 102 ? -14.376 -5.086 -0.507 1.00 84.56 102 LYS A O 1
ATOM 801 N N . GLN A 1 103 ? -16.158 -3.732 -0.344 1.00 87.56 103 GLN A N 1
ATOM 802 C CA . GLN A 1 103 ? -16.211 -3.421 -1.779 1.00 87.56 103 GLN A CA 1
ATOM 803 C C . GLN A 1 103 ? -14.984 -2.627 -2.245 1.00 87.56 103 GLN A C 1
ATOM 805 O O . GLN A 1 103 ? -14.412 -2.935 -3.292 1.00 87.56 103 GLN A O 1
ATOM 810 N N . LEU A 1 104 ? -14.550 -1.630 -1.468 1.00 89.12 104 LEU A N 1
ATOM 811 C CA . LEU A 1 104 ? -13.352 -0.848 -1.776 1.00 89.12 104 LEU A CA 1
ATOM 812 C C . LEU A 1 104 ? -12.095 -1.725 -1.788 1.00 89.12 104 LEU A C 1
ATOM 814 O O . LEU A 1 104 ? -11.303 -1.611 -2.720 1.00 89.12 104 LEU A O 1
ATOM 818 N N . LEU A 1 105 ? -11.948 -2.634 -0.820 1.00 88.38 105 LEU A N 1
ATOM 819 C CA . LEU A 1 105 ? -10.846 -3.599 -0.784 1.00 88.38 105 LEU A CA 1
ATOM 820 C C . LEU A 1 105 ? -10.850 -4.547 -1.981 1.00 88.38 105 LEU A C 1
ATOM 822 O O . LEU A 1 105 ? -9.805 -4.792 -2.574 1.00 88.38 105 LEU A O 1
ATOM 826 N N . PHE A 1 106 ? -12.020 -5.056 -2.365 1.00 87.69 106 PHE A N 1
ATOM 827 C CA . PHE A 1 106 ? -12.139 -5.908 -3.543 1.00 87.69 106 PHE A CA 1
ATOM 828 C C . PHE A 1 106 ? -11.706 -5.169 -4.817 1.00 87.69 106 PHE A C 1
ATOM 830 O O . PHE A 1 106 ? -10.927 -5.686 -5.617 1.00 87.69 106 PHE A O 1
ATOM 837 N N . HIS A 1 107 ? -12.157 -3.926 -4.999 1.00 90.50 107 HIS A N 1
ATOM 838 C CA . HIS A 1 107 ? -11.730 -3.119 -6.139 1.00 90.50 107 HIS A CA 1
ATOM 839 C C . HIS A 1 107 ? -10.237 -2.781 -6.097 1.00 90.50 107 HIS A C 1
ATOM 841 O O . HIS A 1 107 ? -9.588 -2.819 -7.142 1.00 90.50 107 HIS A O 1
ATOM 847 N N . LEU A 1 108 ? -9.689 -2.495 -4.915 1.00 91.00 108 LEU A N 1
ATOM 848 C CA . LEU A 1 108 ? -8.259 -2.286 -4.712 1.00 91.00 108 LEU A CA 1
ATOM 849 C C . LEU A 1 108 ? -7.456 -3.523 -5.137 1.00 91.00 108 LEU A C 1
ATOM 851 O O . LEU A 1 108 ? -6.547 -3.399 -5.958 1.00 91.00 108 LEU A O 1
ATOM 855 N N . GLN A 1 109 ? -7.853 -4.712 -4.677 1.00 89.12 109 GLN A N 1
ATOM 856 C CA . GLN A 1 109 ? -7.240 -5.982 -5.068 1.00 89.12 109 GLN A CA 1
ATOM 857 C C . GLN A 1 109 ? -7.253 -6.168 -6.591 1.00 89.12 109 GLN A C 1
ATOM 859 O O . GLN A 1 109 ? -6.214 -6.438 -7.186 1.00 89.12 109 GLN A O 1
ATOM 864 N N . LEU A 1 110 ? -8.390 -5.935 -7.257 1.00 91.00 110 LEU A N 1
ATOM 865 C CA . LEU A 1 110 ? -8.466 -6.040 -8.719 1.00 91.00 110 LEU A CA 1
ATOM 866 C C . LEU A 1 110 ? -7.477 -5.101 -9.425 1.00 91.00 110 LEU A C 1
ATOM 868 O O . LEU A 1 110 ? -6.876 -5.472 -10.435 1.00 91.00 110 LEU A O 1
ATOM 872 N N . LYS A 1 111 ? -7.296 -3.875 -8.919 1.00 92.56 111 LYS A N 1
ATOM 873 C CA . LYS A 1 111 ? -6.329 -2.921 -9.484 1.00 92.56 111 LYS A CA 1
ATOM 874 C C . LYS A 1 111 ? -4.888 -3.354 -9.239 1.00 92.56 111 LYS A C 1
ATOM 876 O O . LYS A 1 111 ? -4.066 -3.224 -10.147 1.00 92.56 111 LYS A O 1
ATOM 881 N N . MET A 1 112 ? -4.601 -3.917 -8.070 1.00 91.44 112 MET A N 1
ATOM 882 C CA . MET A 1 112 ? -3.303 -4.511 -7.755 1.00 91.44 112 MET A CA 1
ATOM 883 C C . MET A 1 112 ? -2.990 -5.698 -8.671 1.00 91.44 112 MET A C 1
ATOM 885 O O . MET A 1 112 ? -1.914 -5.725 -9.263 1.00 91.44 112 MET A O 1
ATOM 889 N N . ASP A 1 113 ? -3.944 -6.601 -8.906 1.00 90.38 113 ASP A N 1
ATOM 890 C CA . ASP A 1 113 ? -3.785 -7.731 -9.832 1.00 90.38 113 ASP A CA 1
ATOM 891 C C . ASP A 1 113 ? -3.535 -7.261 -11.270 1.00 90.38 113 ASP A C 1
ATOM 893 O O . ASP A 1 113 ? -2.732 -7.835 -12.013 1.00 90.38 113 ASP A O 1
ATOM 897 N N . MET A 1 114 ? -4.214 -6.189 -11.692 1.00 92.31 114 MET A N 1
ATOM 898 C CA . MET A 1 114 ? -3.952 -5.559 -12.985 1.00 92.31 114 MET A CA 1
ATOM 899 C C . MET A 1 114 ? -2.532 -4.989 -13.055 1.00 92.31 114 MET A C 1
ATOM 901 O O . MET A 1 114 ? -1.905 -5.078 -14.112 1.00 92.31 114 MET A O 1
ATOM 905 N N . LEU A 1 115 ? -2.024 -4.399 -11.969 1.00 90.94 115 LEU A N 1
ATOM 906 C CA . LEU A 1 115 ? -0.673 -3.842 -11.924 1.00 90.94 115 LEU A CA 1
ATOM 907 C C . LEU A 1 115 ? 0.365 -4.961 -11.961 1.00 90.94 115 LEU A C 1
ATOM 909 O O . LEU A 1 115 ? 1.275 -4.903 -12.785 1.00 90.94 115 LEU A O 1
ATOM 913 N N . TRP A 1 116 ? 0.153 -6.011 -11.170 1.00 91.19 116 TRP A N 1
ATOM 914 C CA . TRP A 1 116 ? 0.969 -7.221 -11.131 1.00 91.19 116 TRP A CA 1
ATOM 915 C C . TRP A 1 116 ? 1.142 -7.836 -12.519 1.00 91.19 116 TRP A C 1
ATOM 917 O O . TRP A 1 116 ? 2.258 -8.003 -13.008 1.00 91.19 116 TRP A O 1
ATOM 927 N N . LYS A 1 117 ? 0.021 -8.077 -13.212 1.00 89.81 117 LYS A N 1
ATOM 928 C CA . LYS A 1 117 ? 0.014 -8.620 -14.577 1.00 89.81 117 LYS A CA 1
ATOM 929 C C . LYS A 1 117 ? 0.704 -7.693 -15.569 1.00 89.81 117 LYS A C 1
ATOM 931 O O . LYS A 1 117 ? 1.385 -8.158 -16.470 1.00 89.81 117 LYS A O 1
ATOM 936 N N . ARG A 1 118 ? 0.533 -6.373 -15.443 1.00 87.88 118 ARG A N 1
ATOM 937 C CA . ARG A 1 118 ? 1.175 -5.414 -16.358 1.00 87.88 118 ARG A CA 1
ATOM 938 C C . ARG A 1 118 ? 2.675 -5.280 -16.130 1.00 87.88 118 ARG A C 1
ATOM 940 O O . ARG A 1 118 ? 3.378 -4.892 -17.066 1.00 87.88 118 ARG A O 1
ATOM 947 N N . LEU A 1 119 ? 3.139 -5.505 -14.907 1.00 86.19 119 LEU A N 1
ATOM 948 C CA . LEU A 1 119 ? 4.552 -5.549 -14.547 1.00 86.19 119 LEU A CA 1
ATOM 949 C C . LEU A 1 119 ? 5.179 -6.918 -14.849 1.00 86.19 119 LEU A C 1
ATOM 951 O O . LEU A 1 119 ? 6.345 -7.110 -14.524 1.00 86.19 119 LEU A O 1
ATOM 955 N N . ASP A 1 120 ? 4.446 -7.844 -15.480 1.00 86.69 120 ASP A N 1
ATOM 956 C CA . ASP A 1 120 ? 4.936 -9.179 -15.839 1.00 86.69 120 ASP A CA 1
ATOM 957 C C . ASP A 1 120 ? 5.647 -9.867 -14.649 1.00 86.69 120 ASP A C 1
ATOM 959 O O . ASP A 1 120 ? 6.698 -10.487 -14.815 1.00 86.69 120 ASP A O 1
ATOM 963 N N . LEU A 1 121 ? 5.102 -9.692 -13.433 1.00 86.88 121 LEU A N 1
ATOM 964 C CA . LEU A 1 121 ? 5.677 -10.251 -12.208 1.00 86.88 121 LEU A CA 1
ATOM 965 C C . LEU A 1 121 ? 5.402 -11.748 -12.121 1.00 86.88 121 LEU A C 1
ATOM 967 O O . LEU A 1 121 ? 4.312 -12.224 -12.457 1.00 86.88 121 LEU A O 1
ATOM 971 N N . SER A 1 122 ? 6.386 -12.474 -11.608 1.00 86.06 122 SER A N 1
ATOM 972 C CA . SER A 1 122 ? 6.249 -13.882 -11.253 1.00 86.06 122 SER A CA 1
ATOM 973 C C . SER A 1 122 ? 5.207 -14.076 -10.133 1.00 86.06 122 SER A C 1
ATOM 975 O O . SER A 1 122 ? 4.851 -13.114 -9.448 1.00 86.06 122 SER A O 1
ATOM 977 N N . PRO A 1 123 ? 4.700 -15.304 -9.903 1.00 81.31 123 PRO A N 1
ATOM 978 C CA . PRO A 1 123 ? 3.735 -15.574 -8.828 1.00 81.31 123 PRO A CA 1
ATOM 979 C C . PRO A 1 123 ? 4.238 -15.222 -7.419 1.00 81.31 123 PRO A C 1
ATOM 981 O O . PRO A 1 123 ? 3.436 -14.938 -6.539 1.00 81.31 123 PRO A O 1
ATOM 984 N N . ASP A 1 124 ? 5.555 -15.218 -7.215 1.00 81.94 124 ASP A N 1
ATOM 985 C CA . ASP A 1 124 ? 6.235 -14.831 -5.973 1.00 81.94 124 ASP A CA 1
ATOM 986 C C . ASP A 1 124 ? 6.492 -13.312 -5.860 1.00 81.94 124 ASP A C 1
ATOM 988 O O . ASP A 1 124 ? 7.075 -12.850 -4.884 1.00 81.94 124 ASP A O 1
ATOM 992 N N . GLY A 1 125 ? 6.078 -12.523 -6.856 1.00 79.31 125 GLY A N 1
ATOM 993 C CA . GLY A 1 125 ? 6.295 -11.074 -6.910 1.00 79.31 125 GLY A CA 1
ATOM 994 C C . GLY A 1 125 ? 7.681 -10.673 -7.393 1.00 79.31 125 GLY A C 1
ATOM 995 O O . GLY A 1 125 ? 7.988 -9.481 -7.428 1.00 79.31 125 GLY A O 1
ATOM 996 N N . SER A 1 126 ? 8.511 -11.639 -7.795 1.00 84.81 126 SER A N 1
ATOM 997 C CA . SER A 1 126 ? 9.842 -11.358 -8.317 1.00 84.81 126 SER A CA 1
ATOM 998 C C . SER A 1 126 ? 9.786 -10.738 -9.714 1.00 84.81 126 SER A C 1
ATOM 1000 O O . SER A 1 126 ? 8.947 -11.071 -10.561 1.00 84.81 126 SER A O 1
ATOM 1002 N N . VAL A 1 127 ? 10.714 -9.814 -9.959 1.00 86.44 127 VAL A N 1
ATOM 1003 C CA . VAL A 1 127 ? 10.910 -9.196 -11.269 1.00 86.44 127 VAL A CA 1
ATOM 1004 C C . VAL A 1 127 ? 11.857 -10.073 -12.107 1.00 86.44 127 VAL A C 1
ATOM 1006 O O . VAL A 1 127 ? 12.914 -10.457 -11.603 1.00 86.44 127 VAL A O 1
ATOM 1009 N N . PRO A 1 128 ? 11.569 -10.343 -13.399 1.00 84.44 128 PRO A N 1
ATOM 1010 C CA . PRO A 1 128 ? 12.291 -11.351 -14.192 1.00 84.44 128 PRO A CA 1
ATOM 1011 C C . PRO A 1 128 ? 13.798 -11.133 -14.390 1.00 84.44 128 PRO A C 1
ATOM 1013 O O . PRO A 1 128 ? 14.485 -12.038 -14.852 1.00 84.44 128 PRO A O 1
ATOM 1016 N N . PHE A 1 129 ? 14.308 -9.928 -14.125 1.00 84.25 129 PHE A N 1
ATOM 1017 C CA . PHE A 1 129 ? 15.708 -9.549 -14.346 1.00 84.25 129 PHE A CA 1
ATOM 1018 C C . PHE A 1 129 ? 16.500 -9.311 -13.051 1.00 84.25 129 PHE A C 1
ATOM 1020 O O . PHE A 1 129 ? 17.638 -8.833 -13.107 1.00 84.25 129 PHE A O 1
ATOM 1027 N N . ILE A 1 130 ? 15.911 -9.609 -11.891 1.00 84.69 130 ILE A N 1
ATOM 1028 C CA . ILE A 1 130 ? 16.597 -9.576 -10.599 1.00 84.69 130 ILE A CA 1
ATOM 1029 C C . ILE A 1 130 ? 17.035 -10.995 -10.239 1.00 84.69 130 ILE A C 1
ATOM 1031 O O . ILE A 1 130 ? 16.219 -11.912 -10.213 1.00 84.69 130 ILE A O 1
ATOM 1035 N N . LYS A 1 131 ? 18.325 -11.170 -9.935 1.00 82.31 131 LYS A N 1
ATOM 1036 C CA . LYS A 1 131 ? 18.899 -12.428 -9.438 1.00 82.31 131 LYS A CA 1
ATOM 1037 C C . LYS A 1 131 ? 19.738 -12.157 -8.200 1.00 82.31 131 LYS A C 1
ATOM 1039 O O . LYS A 1 131 ? 20.534 -11.219 -8.187 1.00 82.31 131 LYS A O 1
ATOM 1044 N N . ASP A 1 132 ? 19.515 -12.952 -7.157 1.00 78.44 132 ASP A N 1
ATOM 1045 C CA . ASP A 1 132 ? 20.219 -12.850 -5.871 1.00 78.44 132 ASP A CA 1
ATOM 1046 C C . ASP A 1 132 ? 20.192 -11.426 -5.275 1.00 78.44 132 ASP A C 1
ATOM 1048 O O . ASP A 1 132 ? 21.169 -10.939 -4.715 1.00 78.44 132 ASP A O 1
ATOM 1052 N N . GLY A 1 133 ? 19.069 -10.716 -5.452 1.00 75.00 133 GLY A N 1
ATOM 1053 C 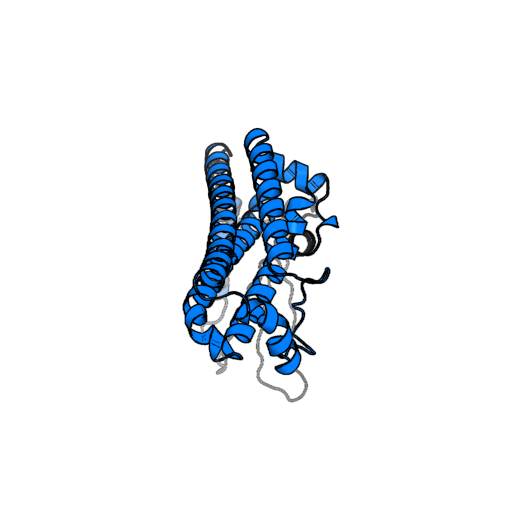CA . GLY A 1 133 ? 18.885 -9.345 -4.961 1.00 75.00 133 GLY A CA 1
ATOM 1054 C C . GLY A 1 133 ? 19.587 -8.255 -5.781 1.00 75.00 133 GLY A C 1
ATOM 1055 O O . GLY A 1 133 ? 19.561 -7.092 -5.386 1.00 75.00 133 GLY A O 1
ATOM 1056 N N . SER A 1 134 ? 20.182 -8.597 -6.927 1.00 80.38 134 SER A N 1
ATOM 1057 C CA . SER A 1 134 ? 20.885 -7.656 -7.803 1.00 80.38 134 SER A CA 1
ATOM 1058 C C . SER A 1 134 ? 20.321 -7.646 -9.227 1.00 80.38 134 SER A C 1
ATOM 1060 O O . SER A 1 134 ? 19.752 -8.630 -9.707 1.00 80.38 134 SER A O 1
ATOM 1062 N N . VAL A 1 135 ? 20.468 -6.514 -9.922 1.00 82.69 135 VAL A N 1
ATOM 1063 C CA . VAL A 1 135 ? 20.045 -6.377 -11.323 1.00 82.69 135 VAL A CA 1
ATOM 1064 C C . VAL A 1 135 ? 20.997 -7.162 -12.221 1.00 82.69 135 VAL A C 1
ATOM 1066 O O . VAL A 1 135 ? 22.155 -6.783 -12.398 1.00 82.69 135 VAL A O 1
ATOM 1069 N N . ASN A 1 136 ? 20.500 -8.218 -12.864 1.00 86.44 136 ASN A N 1
ATOM 1070 C CA . ASN A 1 136 ? 21.250 -8.898 -13.908 1.00 86.44 136 ASN A CA 1
ATOM 1071 C C . ASN A 1 136 ? 21.183 -8.066 -15.196 1.00 86.44 136 ASN A C 1
ATOM 1073 O O . ASN A 1 136 ? 20.165 -8.041 -15.888 1.00 86.44 136 ASN A O 1
ATOM 1077 N N . GLU A 1 137 ? 22.275 -7.384 -15.551 1.00 82.62 137 GLU A N 1
ATOM 1078 C CA . GLU A 1 137 ? 22.299 -6.499 -16.722 1.00 82.62 137 GLU A CA 1
ATOM 1079 C C . GLU A 1 137 ? 21.900 -7.186 -18.035 1.00 82.62 137 GLU A C 1
ATOM 1081 O O . GLU A 1 137 ? 21.296 -6.549 -18.902 1.00 82.62 137 GLU A O 1
ATOM 1086 N N . LYS A 1 138 ? 22.266 -8.459 -18.221 1.00 84.88 138 LYS A N 1
ATOM 1087 C CA . LYS A 1 138 ? 21.991 -9.195 -19.460 1.00 84.88 138 LYS A CA 1
ATOM 1088 C C . LYS A 1 138 ? 20.496 -9.480 -19.586 1.00 84.88 138 LYS A C 1
ATOM 1090 O O . LYS A 1 138 ? 19.912 -9.206 -20.632 1.00 84.88 138 LYS A O 1
ATOM 1095 N N . GLU A 1 139 ? 19.880 -9.964 -18.515 1.00 84.50 139 GLU A N 1
ATOM 1096 C CA . GLU A 1 139 ? 18.442 -10.249 -18.469 1.00 84.50 139 GLU A CA 1
ATOM 1097 C C . GLU A 1 139 ? 17.616 -8.967 -18.488 1.00 84.50 139 GLU A C 1
ATOM 1099 O O . GLU A 1 139 ? 16.632 -8.891 -19.215 1.00 84.50 139 GLU A O 1
ATOM 1104 N N . CYS A 1 140 ? 18.078 -7.912 -17.814 1.00 83.81 140 CYS A N 1
ATOM 1105 C CA . CYS A 1 140 ? 17.483 -6.581 -17.884 1.00 83.81 140 CYS A CA 1
ATOM 1106 C C . CYS A 1 140 ? 17.504 -6.044 -19.328 1.00 83.81 140 CYS A C 1
ATOM 1108 O O . CYS A 1 140 ? 16.483 -5.599 -19.860 1.00 83.81 140 CYS A O 1
ATOM 1110 N N . LYS A 1 141 ? 18.642 -6.152 -20.032 1.00 83.62 141 LYS A N 1
ATOM 1111 C CA . LYS A 1 141 ? 18.753 -5.744 -21.445 1.00 83.62 141 LYS A CA 1
ATOM 1112 C C . LYS A 1 141 ? 17.813 -6.535 -22.357 1.00 83.62 141 LYS A C 1
ATOM 1114 O O . LYS A 1 141 ? 17.214 -5.910 -23.234 1.00 83.62 141 LYS A O 1
ATOM 1119 N N . GLU A 1 142 ? 17.683 -7.850 -22.173 1.00 85.00 142 GLU A N 1
ATOM 1120 C CA . GLU A 1 142 ? 16.772 -8.695 -22.961 1.00 85.00 142 GLU A CA 1
ATOM 1121 C C . GLU A 1 142 ? 15.297 -8.422 -22.633 1.00 85.00 142 GLU A C 1
ATOM 1123 O O . GLU A 1 142 ? 14.499 -8.225 -23.550 1.00 85.00 142 GLU A O 1
ATOM 1128 N N . PHE A 1 143 ? 14.941 -8.287 -21.355 1.00 84.31 143 PHE A N 1
ATOM 1129 C CA . PHE A 1 143 ? 13.588 -7.950 -20.909 1.00 84.31 143 PHE A CA 1
ATOM 1130 C C . PHE A 1 143 ? 13.112 -6.628 -21.530 1.00 84.31 143 PHE A C 1
ATOM 1132 O O . PHE A 1 143 ? 12.089 -6.552 -22.222 1.00 84.31 143 PHE A O 1
ATOM 1139 N N . PHE A 1 144 ? 13.924 -5.576 -21.401 1.00 81.69 144 PHE A N 1
ATOM 1140 C CA . PHE A 1 144 ? 13.616 -4.278 -21.992 1.00 81.69 144 PHE A CA 1
ATOM 1141 C C . PHE A 1 144 ? 13.890 -4.214 -23.502 1.00 81.69 144 PHE A C 1
ATOM 1143 O O . PHE A 1 144 ? 13.586 -3.199 -24.129 1.00 81.69 144 PHE A O 1
ATOM 1150 N N . ARG A 1 145 ? 14.413 -5.265 -24.150 1.00 79.94 145 ARG A N 1
ATOM 1151 C CA . ARG A 1 145 ? 14.607 -5.291 -25.612 1.00 79.94 145 ARG A CA 1
ATOM 1152 C C . ARG A 1 145 ? 13.279 -5.168 -26.349 1.00 79.94 145 ARG A C 1
ATOM 1154 O O . ARG A 1 145 ? 13.190 -4.419 -27.323 1.00 79.94 145 ARG A O 1
ATOM 1161 N N . GLY A 1 146 ? 12.239 -5.837 -25.847 1.00 72.25 146 GLY A N 1
ATOM 1162 C CA . GLY A 1 146 ? 10.869 -5.683 -26.339 1.00 72.25 146 GLY A CA 1
ATOM 1163 C C . GLY A 1 146 ? 10.360 -4.249 -26.180 1.00 72.25 146 GLY A C 1
ATOM 1164 O O . GLY A 1 146 ? 9.736 -3.706 -27.086 1.00 72.25 146 GLY A O 1
ATOM 1165 N N . TRP A 1 147 ? 10.727 -3.585 -25.084 1.00 74.62 147 TRP A N 1
ATOM 1166 C CA . TRP A 1 147 ? 10.352 -2.198 -24.807 1.00 74.62 147 TRP A CA 1
ATOM 1167 C C . TRP A 1 147 ? 11.114 -1.196 -25.682 1.00 74.62 147 TRP A C 1
ATOM 1169 O O . TRP A 1 147 ? 10.539 -0.201 -26.104 1.00 74.62 147 TRP A O 1
ATOM 1179 N N . LYS A 1 148 ? 12.381 -1.471 -26.020 1.00 67.12 148 LYS A N 1
ATOM 1180 C CA . LYS A 1 148 ? 13.181 -0.659 -26.957 1.00 67.12 148 LYS A CA 1
ATOM 1181 C C . LYS A 1 148 ? 12.667 -0.741 -28.395 1.00 67.12 148 LYS A C 1
ATOM 1183 O O . LYS A 1 148 ? 12.806 0.223 -29.143 1.00 67.12 148 LYS A O 1
ATOM 1188 N N . ARG A 1 149 ? 12.086 -1.882 -28.793 1.00 66.25 149 ARG A N 1
ATOM 1189 C CA . ARG A 1 149 ? 11.439 -2.046 -30.110 1.00 66.25 149 ARG A CA 1
ATOM 1190 C C . ARG A 1 149 ? 10.170 -1.198 -30.231 1.00 66.25 149 ARG A C 1
ATOM 1192 O O . ARG A 1 149 ? 9.823 -0.771 -31.330 1.00 66.25 149 ARG A O 1
ATOM 1199 N N . ILE A 1 150 ? 9.512 -0.913 -29.108 1.00 63.59 150 ILE A N 1
ATOM 1200 C CA . ILE A 1 150 ? 8.349 -0.032 -29.033 1.00 63.59 150 ILE A CA 1
ATOM 1201 C C . ILE A 1 150 ? 8.847 1.423 -29.072 1.00 63.59 150 ILE A C 1
ATOM 1203 O O . ILE A 1 150 ? 9.390 1.952 -28.104 1.00 63.59 150 ILE A O 1
ATOM 1207 N N . LYS A 1 151 ? 8.698 2.088 -30.223 1.00 60.84 151 LYS A N 1
ATOM 1208 C CA . LYS A 1 151 ? 9.199 3.457 -30.418 1.00 60.84 151 LYS A CA 1
ATOM 1209 C C . LYS A 1 151 ? 8.452 4.470 -29.537 1.00 60.84 151 LYS A C 1
ATOM 1211 O O . LYS A 1 151 ? 7.222 4.498 -29.520 1.00 60.84 151 LYS A O 1
ATOM 1216 N N . GLY A 1 152 ? 9.225 5.348 -28.888 1.00 65.31 152 GLY A N 1
ATOM 1217 C CA . GLY A 1 152 ? 8.842 6.666 -28.352 1.00 65.31 152 GLY A CA 1
ATOM 1218 C C . GLY A 1 152 ? 7.456 6.772 -27.710 1.00 65.31 152 GLY A C 1
ATOM 1219 O O . GLY A 1 152 ? 7.314 6.597 -26.501 1.00 65.31 152 GLY A O 1
ATOM 1220 N N . LEU A 1 153 ? 6.452 7.097 -28.529 1.00 65.44 153 LEU A N 1
ATOM 1221 C CA . LEU A 1 153 ? 5.081 7.391 -28.107 1.00 65.44 153 LEU A CA 1
ATOM 1222 C C . LEU A 1 153 ? 4.389 6.194 -27.433 1.00 65.44 153 LEU A C 1
ATOM 1224 O O . LEU A 1 153 ? 3.677 6.357 -26.447 1.00 65.44 153 LEU A O 1
ATOM 1228 N N . ALA A 1 154 ? 4.623 4.980 -27.931 1.00 75.69 154 ALA A N 1
ATOM 1229 C CA . ALA A 1 154 ? 3.967 3.784 -27.408 1.00 75.69 154 ALA A CA 1
ATOM 1230 C C . ALA A 1 154 ? 4.571 3.326 -26.067 1.00 75.69 154 ALA A C 1
ATOM 1232 O O . ALA A 1 154 ? 3.846 2.839 -25.198 1.00 75.69 154 ALA A O 1
ATOM 1233 N N . LEU A 1 155 ? 5.871 3.554 -25.854 1.00 77.19 155 LEU A N 1
ATOM 1234 C CA . LEU A 1 155 ? 6.519 3.317 -24.564 1.00 77.19 155 LEU A CA 1
ATOM 1235 C C . LEU A 1 155 ? 6.093 4.364 -23.524 1.00 77.19 155 LEU A C 1
ATOM 1237 O O . LEU A 1 155 ? 5.740 3.999 -22.406 1.00 77.19 155 LEU A O 1
ATOM 1241 N N . ALA A 1 156 ? 6.041 5.643 -23.911 1.00 78.69 156 ALA A N 1
ATOM 1242 C CA . ALA A 1 156 ? 5.502 6.701 -23.057 1.00 78.69 156 ALA A CA 1
ATOM 1243 C C . ALA A 1 156 ? 4.043 6.410 -22.659 1.00 78.69 156 ALA A C 1
ATOM 1245 O O . ALA A 1 156 ? 3.699 6.490 -21.487 1.00 78.69 156 ALA A O 1
ATOM 1246 N N . SER A 1 157 ? 3.213 5.957 -23.605 1.00 83.12 157 SER A N 1
ATOM 1247 C CA . SER A 1 157 ? 1.841 5.520 -23.321 1.00 83.12 157 SER A CA 1
ATOM 1248 C C . SER A 1 157 ? 1.779 4.332 -22.353 1.00 83.12 157 SER A C 1
ATOM 1250 O O . SER A 1 157 ? 0.876 4.269 -21.522 1.00 83.12 157 SER A O 1
ATOM 1252 N N . ARG A 1 158 ? 2.726 3.383 -22.421 1.00 83.88 158 ARG A N 1
ATOM 1253 C CA . ARG A 1 158 ? 2.804 2.268 -21.459 1.00 83.88 158 ARG A CA 1
ATOM 1254 C C . ARG A 1 158 ? 3.128 2.776 -20.051 1.00 83.88 158 ARG A C 1
ATOM 1256 O O . ARG A 1 158 ? 2.477 2.350 -19.105 1.00 83.88 158 ARG A O 1
ATOM 1263 N N . ILE A 1 159 ? 4.071 3.709 -19.931 1.00 84.12 159 ILE A N 1
ATOM 1264 C CA . ILE A 1 159 ? 4.443 4.334 -18.652 1.00 84.12 159 ILE A CA 1
ATOM 1265 C C . ILE A 1 159 ? 3.281 5.132 -18.066 1.00 84.12 159 ILE A C 1
ATOM 1267 O O . ILE A 1 159 ? 2.964 4.971 -16.892 1.00 84.12 159 ILE A O 1
ATOM 1271 N N . GLU A 1 160 ? 2.567 5.883 -18.899 1.00 87.50 160 GLU A N 1
ATOM 1272 C CA . GLU A 1 160 ? 1.379 6.620 -18.470 1.00 87.50 160 GLU A CA 1
ATOM 1273 C C . GLU A 1 160 ? 0.271 5.684 -17.967 1.00 87.50 160 GLU A C 1
ATOM 1275 O O . GLU A 1 160 ? -0.426 5.987 -17.003 1.00 87.50 160 GLU A O 1
ATOM 1280 N N . LYS A 1 161 ? 0.132 4.491 -18.561 1.00 88.75 161 LYS A N 1
ATOM 1281 C CA . LYS A 1 161 ? -0.800 3.467 -18.063 1.00 88.75 161 LYS A CA 1
ATOM 1282 C C . LYS A 1 161 ? -0.396 2.930 -16.689 1.00 88.75 161 LYS A C 1
ATOM 1284 O O . LYS A 1 161 ? -1.293 2.669 -15.893 1.00 88.75 161 LYS A O 1
ATOM 1289 N N . TYR A 1 162 ? 0.900 2.769 -16.403 1.00 88.94 162 TYR A N 1
ATOM 1290 C CA . TYR A 1 162 ? 1.359 2.413 -15.053 1.00 88.94 162 TYR A CA 1
ATOM 1291 C C . TYR A 1 162 ? 1.055 3.534 -14.066 1.00 88.94 162 TYR A C 1
ATOM 1293 O O . TYR A 1 162 ? 0.435 3.273 -13.041 1.00 88.94 162 TYR A O 1
ATOM 1301 N N . LYS A 1 163 ? 1.400 4.779 -14.419 1.00 90.25 163 LYS A N 1
ATOM 1302 C CA . LYS A 1 163 ? 1.111 5.963 -13.603 1.00 90.25 163 LYS A CA 1
ATOM 1303 C C . LYS A 1 163 ? -0.374 6.065 -13.265 1.00 90.25 163 LYS A C 1
ATOM 1305 O O . LYS A 1 163 ? -0.734 6.204 -12.104 1.00 90.25 163 LYS A O 1
ATOM 1310 N N . LYS A 1 164 ? -1.238 5.925 -14.273 1.00 92.94 164 LYS A N 1
ATOM 1311 C CA . LYS A 1 164 ? -2.691 5.938 -14.096 1.00 92.94 164 LYS A CA 1
ATOM 1312 C C . LYS A 1 164 ? -3.167 4.819 -13.173 1.00 92.94 164 LYS A C 1
ATOM 1314 O O . LYS A 1 164 ? -4.018 5.057 -12.329 1.00 92.94 164 LYS A O 1
ATOM 1319 N N . LEU A 1 165 ? -2.643 3.605 -13.336 1.00 92.88 165 LEU A N 1
ATOM 1320 C CA . LEU A 1 165 ? -3.069 2.469 -12.524 1.00 92.88 165 LEU A CA 1
ATOM 1321 C C . LEU A 1 165 ? -2.631 2.610 -11.063 1.00 92.88 165 LEU A C 1
ATOM 1323 O O . LEU A 1 165 ? -3.410 2.296 -10.171 1.00 92.88 165 LEU A O 1
ATOM 1327 N N . VAL A 1 166 ? -1.424 3.128 -10.828 1.00 92.69 166 VAL A N 1
ATOM 1328 C CA . VAL A 1 166 ? -0.956 3.481 -9.485 1.00 92.69 166 VAL A CA 1
ATOM 1329 C C . VAL A 1 166 ? -1.846 4.568 -8.889 1.00 92.69 166 VAL A C 1
ATOM 1331 O O . VAL A 1 166 ? -2.398 4.348 -7.822 1.00 92.69 166 VAL A O 1
ATOM 1334 N N . ALA A 1 167 ? -2.125 5.652 -9.615 1.00 93.38 167 ALA A N 1
ATOM 1335 C CA . ALA A 1 167 ? -3.036 6.699 -9.145 1.00 93.38 167 ALA A CA 1
ATOM 1336 C C . ALA A 1 167 ? -4.455 6.175 -8.831 1.00 93.38 167 ALA A C 1
ATOM 1338 O O . ALA A 1 167 ? -5.104 6.635 -7.895 1.00 93.38 167 ALA A O 1
ATOM 1339 N N . GLU A 1 168 ? -4.955 5.191 -9.589 1.00 94.19 168 GLU A N 1
ATOM 1340 C CA . GLU A 1 168 ? -6.220 4.517 -9.275 1.00 94.19 168 GLU A CA 1
ATOM 1341 C C . GLU A 1 168 ? -6.134 3.726 -7.960 1.00 94.19 168 GLU A C 1
ATOM 1343 O O . GLU A 1 168 ? -7.059 3.809 -7.154 1.00 94.19 168 GLU A O 1
ATOM 1348 N N . ILE A 1 169 ? -5.038 2.995 -7.721 1.00 93.44 169 ILE A N 1
ATOM 1349 C CA . ILE A 1 169 ? -4.792 2.284 -6.455 1.00 93.44 169 ILE A CA 1
ATOM 1350 C C . ILE A 1 169 ? -4.736 3.273 -5.284 1.00 93.44 169 ILE A C 1
ATOM 1352 O O . ILE A 1 169 ? -5.438 3.085 -4.292 1.00 93.44 169 ILE A O 1
ATOM 1356 N N . GLU A 1 170 ? -3.969 4.353 -5.422 1.00 92.69 170 GLU A N 1
ATOM 1357 C CA . GLU A 1 170 ? -3.859 5.419 -4.421 1.00 92.69 170 GLU A CA 1
ATOM 1358 C C . GLU A 1 170 ? -5.229 6.038 -4.113 1.00 92.69 170 GLU A C 1
ATOM 1360 O O . GLU A 1 170 ? -5.579 6.246 -2.953 1.00 92.69 170 GLU A O 1
ATOM 1365 N N . ALA A 1 171 ? -6.061 6.264 -5.134 1.00 93.75 171 ALA A N 1
ATOM 1366 C CA . ALA A 1 171 ? -7.415 6.772 -4.947 1.00 93.75 171 ALA A CA 1
ATOM 1367 C C . ALA A 1 171 ? -8.311 5.801 -4.158 1.00 93.75 171 ALA A C 1
ATOM 1369 O O . ALA A 1 171 ? -9.156 6.251 -3.384 1.00 93.75 171 ALA A O 1
ATOM 1370 N N . TYR A 1 172 ? -8.157 4.484 -4.333 1.00 92.94 172 TYR A N 1
ATOM 1371 C CA . TYR A 1 172 ? -8.871 3.504 -3.509 1.00 92.94 172 TYR A CA 1
ATOM 1372 C C . TYR A 1 172 ? -8.349 3.477 -2.074 1.00 92.94 172 TYR A C 1
ATOM 1374 O O . TYR A 1 172 ? -9.166 3.465 -1.156 1.00 92.94 172 TYR A O 1
ATOM 1382 N N . ILE A 1 173 ? -7.030 3.540 -1.875 1.00 91.69 173 ILE A N 1
ATOM 1383 C CA . ILE A 1 173 ? -6.424 3.644 -0.541 1.00 91.69 173 ILE A CA 1
ATOM 1384 C C . ILE A 1 173 ? -6.947 4.887 0.187 1.00 91.69 173 ILE A C 1
ATOM 1386 O O . ILE A 1 173 ? -7.433 4.772 1.306 1.00 91.69 173 ILE A O 1
ATOM 1390 N N . ASN A 1 174 ? -6.963 6.049 -0.467 1.00 92.38 174 ASN A N 1
ATOM 1391 C CA . ASN A 1 174 ? -7.478 7.285 0.128 1.00 92.38 174 ASN A CA 1
ATOM 1392 C C . ASN A 1 174 ? -8.977 7.199 0.451 1.00 92.38 174 ASN A C 1
ATOM 1394 O O . ASN A 1 174 ? -9.414 7.684 1.489 1.00 92.38 174 ASN A O 1
ATOM 1398 N N . LYS A 1 175 ? -9.784 6.545 -0.393 1.00 92.75 175 LYS A N 1
ATOM 1399 C CA . LYS A 1 175 ? -11.205 6.298 -0.083 1.00 92.75 175 LYS A CA 1
ATOM 1400 C C . LYS A 1 175 ? -11.380 5.386 1.126 1.00 92.75 175 LYS A C 1
ATOM 1402 O O . LYS A 1 175 ? -12.293 5.610 1.915 1.00 92.75 175 LYS A O 1
ATOM 1407 N N . ILE A 1 176 ? -10.534 4.364 1.254 1.00 90.06 176 ILE A N 1
ATOM 1408 C CA . ILE A 1 176 ? -10.522 3.477 2.419 1.00 90.06 176 ILE A CA 1
ATOM 1409 C C . ILE A 1 176 ? -10.142 4.277 3.665 1.00 90.06 176 ILE A C 1
ATOM 1411 O O . ILE A 1 176 ? -10.896 4.233 4.630 1.00 90.06 176 ILE A O 1
ATOM 1415 N N . HIS A 1 177 ? -9.066 5.065 3.605 1.00 90.06 177 HIS A N 1
ATOM 1416 C CA . HIS A 1 177 ? -8.622 5.962 4.674 1.00 90.06 177 HIS A CA 1
ATOM 1417 C C . HIS A 1 177 ? -9.725 6.926 5.126 1.00 90.06 177 HIS A C 1
ATOM 1419 O O . HIS A 1 177 ? -10.005 7.083 6.315 1.00 90.06 177 HIS A O 1
ATOM 1425 N N . GLU A 1 178 ? -10.399 7.577 4.176 1.00 90.31 178 GLU A N 1
ATOM 1426 C CA . GLU A 1 178 ? -11.504 8.477 4.486 1.00 90.31 178 GLU A CA 1
ATOM 1427 C C . GLU A 1 178 ? -12.670 7.743 5.143 1.00 90.31 178 GLU A C 1
ATOM 1429 O O . GLU A 1 178 ? -13.272 8.268 6.079 1.00 90.31 178 GLU A O 1
ATOM 1434 N N . LEU A 1 179 ? -13.014 6.552 4.649 1.00 86.81 179 LEU A N 1
ATOM 1435 C CA . LEU A 1 179 ? -14.100 5.748 5.194 1.00 86.81 179 LEU A CA 1
ATOM 1436 C C . LEU A 1 179 ? -13.787 5.305 6.622 1.00 86.81 179 LEU A C 1
ATOM 1438 O O . LEU A 1 179 ? -14.632 5.483 7.496 1.00 86.81 179 LEU A O 1
ATOM 1442 N N . THR A 1 180 ? -12.590 4.770 6.866 1.00 83.94 180 THR A N 1
ATOM 1443 C CA . THR A 1 180 ? -12.164 4.321 8.195 1.00 83.94 180 THR A CA 1
ATOM 1444 C C . THR A 1 180 ? -12.090 5.501 9.155 1.00 83.94 180 THR A C 1
ATOM 1446 O O . THR A 1 180 ? -12.687 5.440 10.223 1.00 83.94 180 THR A O 1
ATOM 1449 N N . THR A 1 181 ? -11.489 6.622 8.753 1.00 83.94 181 THR A N 1
ATOM 1450 C CA . THR A 1 181 ? -11.393 7.832 9.584 1.00 83.94 181 THR A CA 1
ATOM 1451 C C . THR A 1 181 ? -12.767 8.423 9.909 1.00 83.94 181 THR A C 1
ATOM 1453 O O . THR A 1 181 ? -13.035 8.784 11.055 1.00 83.94 181 THR A O 1
ATOM 1456 N N . LYS A 1 182 ? -13.674 8.516 8.926 1.00 82.12 182 LYS A N 1
ATOM 1457 C CA . LYS A 1 182 ? -15.031 9.053 9.137 1.00 82.12 182 LYS A CA 1
ATOM 1458 C C . LYS A 1 182 ? -15.892 8.111 9.972 1.00 82.12 182 LYS A C 1
ATOM 1460 O O . LYS A 1 182 ? -16.629 8.593 10.828 1.00 82.12 182 LYS A O 1
ATOM 1465 N N . ALA A 1 183 ? -15.802 6.801 9.743 1.00 74.44 183 ALA A N 1
ATOM 1466 C CA . ALA A 1 183 ? -16.504 5.803 10.545 1.00 74.44 183 ALA A CA 1
ATOM 1467 C C . ALA A 1 183 ? -16.022 5.843 12.001 1.00 74.44 183 ALA A C 1
ATOM 1469 O O . ALA A 1 183 ? -16.843 5.932 12.907 1.00 74.44 183 ALA A O 1
ATOM 1470 N N . VAL A 1 184 ? -14.706 5.927 12.213 1.00 68.44 184 VAL A N 1
ATOM 1471 C CA . VAL A 1 184 ? -14.085 6.111 13.531 1.00 68.44 184 VAL A CA 1
ATOM 1472 C C . VAL A 1 184 ? -14.570 7.396 14.210 1.00 68.44 184 VAL A C 1
ATOM 1474 O O . VAL A 1 184 ? -14.999 7.369 15.361 1.00 68.44 184 VAL A O 1
ATOM 1477 N N . ALA A 1 185 ? -14.565 8.524 13.498 1.00 72.19 185 ALA A N 1
ATOM 1478 C CA . ALA A 1 185 ? -15.015 9.802 14.046 1.00 72.19 185 ALA A CA 1
ATOM 1479 C C . ALA A 1 185 ? -16.529 9.849 14.317 1.00 72.19 185 ALA A C 1
ATOM 1481 O O . ALA A 1 185 ? -16.979 10.660 15.127 1.00 72.19 185 ALA A O 1
ATOM 1482 N N . ALA A 1 186 ? -17.327 9.041 13.617 1.00 67.19 186 ALA A N 1
ATOM 1483 C CA . ALA A 1 186 ? -18.753 8.890 13.880 1.00 67.19 186 ALA A CA 1
ATOM 1484 C C . ALA A 1 186 ? -18.984 7.990 15.100 1.00 67.19 186 ALA A C 1
ATOM 1486 O O . ALA A 1 186 ? -19.750 8.363 15.986 1.00 67.19 186 ALA A O 1
ATOM 1487 N N . GLU A 1 187 ? -18.282 6.860 15.191 1.00 63.16 187 GLU A N 1
ATOM 1488 C CA . GLU A 1 187 ? -18.345 5.969 16.347 1.00 63.16 187 GLU A CA 1
ATOM 1489 C C . GLU A 1 187 ? -17.889 6.691 17.621 1.00 63.16 187 GLU A C 1
ATOM 1491 O O . GLU A 1 187 ? -18.580 6.602 18.619 1.00 63.16 187 GLU A O 1
ATOM 1496 N N . ASP A 1 188 ? -16.836 7.512 17.604 1.00 60.84 188 ASP A N 1
ATOM 1497 C CA . ASP A 1 188 ? -16.426 8.301 18.782 1.00 60.84 188 ASP A CA 1
ATOM 1498 C C . ASP A 1 188 ? -17.482 9.304 19.270 1.00 60.84 188 ASP A C 1
ATOM 1500 O O . ASP A 1 188 ? -17.485 9.671 20.445 1.00 60.84 188 ASP A O 1
ATOM 1504 N N . ARG A 1 189 ? -18.390 9.750 18.391 1.00 57.31 189 ARG A N 1
ATOM 1505 C CA . ARG A 1 189 ? -19.506 10.638 18.767 1.00 57.31 189 ARG A CA 1
ATOM 1506 C C . ARG A 1 189 ? -20.679 9.882 19.386 1.00 57.31 189 ARG A C 1
ATOM 1508 O O . ARG A 1 189 ? -21.429 10.482 20.152 1.00 57.31 189 ARG A O 1
ATOM 1515 N N . PHE A 1 190 ? -20.867 8.613 19.017 1.00 51.88 190 PHE A N 1
ATOM 1516 C CA . PHE A 1 190 ? -21.996 7.779 19.452 1.00 51.88 190 PHE A CA 1
ATOM 1517 C C . PHE A 1 190 ? -21.626 6.716 20.473 1.00 51.88 190 PHE A C 1
ATOM 1519 O O . PHE A 1 190 ? -22.506 6.233 21.186 1.00 51.88 190 PHE A O 1
ATOM 1526 N N . ARG A 1 191 ? -20.338 6.381 20.597 1.00 48.38 191 ARG A N 1
ATOM 1527 C CA . ARG A 1 191 ? -19.792 5.807 21.811 1.00 48.38 191 ARG A CA 1
ATOM 1528 C C . ARG A 1 191 ? -20.238 6.810 22.855 1.00 48.38 191 ARG A C 1
ATOM 1530 O O . ARG A 1 191 ? -19.850 7.976 22.741 1.00 48.38 191 ARG A O 1
ATOM 1537 N N . PRO A 1 192 ? -21.087 6.432 23.827 1.00 44.62 192 PRO A N 1
ATOM 1538 C CA . PRO A 1 192 ? -21.162 7.244 25.010 1.00 44.62 192 PRO A CA 1
ATOM 1539 C C . PRO A 1 192 ? -19.701 7.350 25.408 1.00 44.62 192 PRO A C 1
ATOM 1541 O O . PRO A 1 192 ? -19.067 6.344 25.738 1.00 44.62 192 PRO A O 1
ATOM 1544 N N . GLN A 1 193 ? -19.135 8.554 25.270 1.00 42.94 193 GLN A N 1
ATOM 1545 C CA . GLN A 1 193 ? -18.058 8.981 26.126 1.00 42.94 193 GLN A CA 1
ATOM 1546 C C . GLN A 1 193 ? -18.568 8.454 27.451 1.00 42.94 193 GLN A C 1
ATOM 1548 O O . GLN A 1 193 ? -19.651 8.878 27.869 1.00 42.94 193 GLN A O 1
ATOM 1553 N N . LYS A 1 194 ? -17.965 7.375 27.983 1.00 42.97 194 LYS A N 1
ATOM 1554 C CA . LYS A 1 194 ? -18.221 6.994 29.363 1.00 42.97 194 LYS A CA 1
ATOM 1555 C C . LYS A 1 194 ? -17.922 8.304 30.020 1.00 42.97 194 LYS A C 1
ATOM 1557 O O . LYS A 1 194 ? -16.769 8.726 29.994 1.00 42.97 194 LYS A O 1
ATOM 1562 N N . THR A 1 195 ? -18.976 9.042 30.342 1.00 40.34 195 THR A N 1
ATOM 1563 C CA . THR A 1 195 ? -18.827 10.391 30.808 1.00 40.34 195 THR A CA 1
ATOM 1564 C C . THR A 1 195 ? -18.001 10.128 32.024 1.00 40.34 195 THR A C 1
ATOM 1566 O O . THR A 1 195 ? -18.457 9.422 32.927 1.00 40.34 195 THR A O 1
ATOM 1569 N N . THR A 1 196 ? -16.763 10.590 31.990 1.00 45.38 196 THR A N 1
ATOM 1570 C CA . THR A 1 196 ? -15.830 10.585 33.098 1.00 45.38 196 THR A CA 1
ATOM 1571 C C . THR A 1 196 ? -16.370 11.587 34.124 1.00 45.38 196 THR A C 1
ATOM 1573 O O . THR A 1 196 ? -15.699 12.517 34.537 1.00 45.38 196 THR A O 1
ATOM 1576 N N . LYS A 1 197 ? -17.658 11.456 34.467 1.00 46.44 197 LYS A N 1
ATOM 1577 C CA . LYS A 1 197 ? -18.298 11.946 35.676 1.00 46.44 197 LYS A CA 1
ATOM 1578 C C . LYS A 1 197 ? -17.845 11.114 36.868 1.00 46.44 197 LYS A C 1
ATOM 1580 O O . LYS A 1 197 ? -17.932 11.582 37.989 1.00 46.44 197 LYS A O 1
ATOM 1585 N N . GLU A 1 198 ? -17.267 9.950 36.602 1.00 45.97 198 GLU A N 1
ATOM 1586 C CA . GLU A 1 198 ? -16.389 9.253 37.515 1.00 45.97 198 GLU A CA 1
ATOM 1587 C C . GLU A 1 198 ? -15.013 9.229 36.848 1.00 45.97 198 GLU A C 1
ATOM 1589 O O . GLU A 1 198 ? -14.670 8.310 36.111 1.00 45.97 198 GLU A O 1
ATOM 1594 N N . ILE A 1 199 ? -14.199 10.262 37.083 1.00 51.75 199 ILE A N 1
ATOM 1595 C CA . ILE A 1 199 ? -12.803 9.953 37.407 1.00 51.75 199 ILE A CA 1
ATOM 1596 C C . ILE A 1 199 ? -12.977 9.048 38.626 1.00 51.75 199 ILE A C 1
ATOM 1598 O O . ILE A 1 199 ? -13.419 9.570 39.652 1.00 51.75 199 ILE A O 1
ATOM 1602 N N . PRO A 1 200 ? -12.850 7.713 38.495 1.00 59.44 200 PRO A N 1
ATOM 1603 C CA . PRO A 1 200 ? -13.241 6.817 39.565 1.00 59.44 200 PRO A CA 1
ATOM 1604 C C . PRO A 1 200 ? -12.426 7.251 40.767 1.00 59.44 200 PRO A C 1
ATOM 1606 O O . PRO A 1 200 ? -11.233 7.509 40.605 1.00 59.44 200 PRO A O 1
ATOM 1609 N N . GLN A 1 201 ? -13.079 7.406 41.914 1.00 61.84 201 GLN A N 1
ATOM 1610 C CA . GLN A 1 201 ? -12.480 7.753 43.203 1.00 61.84 201 GLN A CA 1
ATOM 1611 C C . GLN A 1 201 ? -11.054 7.175 43.336 1.00 61.84 201 GLN A C 1
ATOM 1613 O O . GLN A 1 201 ? -10.116 7.911 43.606 1.00 61.84 201 GLN A O 1
ATOM 1618 N N . TYR A 1 202 ? -10.872 5.931 42.880 1.00 65.62 202 TYR A N 1
ATOM 1619 C CA . TYR A 1 202 ? -9.609 5.271 42.539 1.00 65.62 202 TYR A CA 1
ATOM 1620 C C . TYR A 1 202 ? -8.439 6.150 42.043 1.00 65.62 202 TYR A C 1
ATOM 1622 O O . TYR A 1 202 ? -7.360 6.044 42.600 1.00 65.62 202 TYR A O 1
ATOM 1630 N N . TRP A 1 203 ? -8.569 6.991 41.005 1.00 70.81 203 TRP A N 1
ATOM 1631 C CA . TRP A 1 203 ? -7.449 7.818 40.511 1.00 70.81 203 TRP A CA 1
ATOM 1632 C C . TRP A 1 203 ? -7.125 8.981 41.451 1.00 70.81 203 TRP A C 1
ATOM 1634 O O . TRP A 1 203 ? -5.964 9.384 41.552 1.00 70.81 203 TRP A O 1
ATOM 1644 N N . LEU A 1 204 ? -8.138 9.530 42.129 1.00 72.19 204 LEU A N 1
ATOM 1645 C CA . LEU A 1 204 ? -7.935 10.540 43.166 1.00 72.19 204 LEU A CA 1
ATOM 1646 C C . LEU A 1 204 ? -7.267 9.907 44.389 1.00 72.19 204 LEU A C 1
ATOM 1648 O O . LEU A 1 204 ? -6.267 10.445 44.860 1.00 72.19 204 LEU A O 1
ATOM 1652 N N . ASP A 1 205 ? -7.739 8.738 44.812 1.00 70.38 205 ASP A N 1
ATOM 1653 C CA . ASP A 1 205 ? -7.175 7.949 45.904 1.00 70.38 205 ASP A CA 1
ATOM 1654 C C . ASP A 1 205 ? -5.742 7.526 45.565 1.00 70.38 205 ASP A C 1
ATOM 1656 O O . ASP A 1 205 ? -4.823 7.753 46.340 1.00 70.38 205 ASP A O 1
ATOM 1660 N N . MET A 1 206 ? -5.488 7.020 44.356 1.00 68.50 206 MET A N 1
ATOM 1661 C CA . MET A 1 206 ? -4.156 6.629 43.890 1.00 68.50 206 MET A CA 1
ATOM 1662 C C . MET A 1 206 ? -3.196 7.819 43.876 1.00 68.50 206 MET A C 1
ATOM 1664 O O . MET A 1 206 ? -2.046 7.700 44.302 1.00 68.50 206 MET A O 1
ATOM 1668 N N . ARG A 1 207 ? -3.656 8.997 43.438 1.00 76.06 207 ARG A N 1
ATOM 1669 C CA . ARG A 1 207 ? -2.863 10.230 43.509 1.00 76.06 207 ARG A CA 1
ATOM 1670 C C . ARG A 1 207 ? -2.595 10.652 44.957 1.00 76.06 207 ARG A C 1
ATOM 1672 O O . ARG A 1 207 ? -1.482 11.072 45.264 1.00 76.06 207 ARG A O 1
ATOM 1679 N N . GLN A 1 208 ? -3.583 10.553 45.842 1.00 74.44 208 GLN A N 1
ATOM 1680 C CA . GLN A 1 208 ? -3.414 10.857 47.264 1.00 74.44 208 GLN A CA 1
ATOM 1681 C C . GLN A 1 208 ? -2.441 9.881 47.934 1.00 74.44 208 GLN A C 1
ATOM 1683 O O . GLN A 1 208 ? -1.506 10.327 48.595 1.00 74.44 208 GLN A O 1
ATOM 1688 N N . HIS A 1 209 ? -2.579 8.578 47.693 1.00 72.75 209 HIS A N 1
ATOM 1689 C CA . HIS A 1 209 ? -1.699 7.539 48.224 1.00 72.75 209 HIS A CA 1
ATOM 1690 C C . HIS A 1 209 ? -0.266 7.683 47.715 1.00 72.75 209 HIS A C 1
ATOM 1692 O O . HIS A 1 209 ? 0.670 7.637 48.508 1.00 72.75 209 HIS A O 1
ATOM 1698 N N . THR A 1 210 ? -0.068 7.925 46.417 1.00 73.44 210 THR A N 1
ATOM 1699 C CA . THR A 1 210 ? 1.275 8.162 45.857 1.00 73.44 210 THR A CA 1
ATOM 1700 C C . THR A 1 210 ? 1.905 9.441 46.400 1.00 73.44 210 THR A C 1
ATOM 1702 O O . THR A 1 210 ? 3.095 9.444 46.713 1.00 73.44 210 THR A O 1
ATOM 1705 N N . SER A 1 211 ? 1.120 10.508 46.589 1.00 74.31 211 SER A N 1
ATOM 1706 C CA . SER A 1 211 ? 1.606 11.742 47.210 1.00 74.31 211 SER A CA 1
ATOM 1707 C C . SER A 1 211 ? 1.971 11.536 48.681 1.00 74.31 211 SER A C 1
ATOM 1709 O O . SER A 1 211 ? 3.035 11.980 49.101 1.00 74.31 211 SER A O 1
ATOM 1711 N N . ALA A 1 212 ? 1.130 10.848 49.458 1.00 74.69 212 ALA A N 1
ATOM 1712 C CA . ALA A 1 212 ? 1.388 10.549 50.866 1.00 74.69 212 ALA A CA 1
ATOM 1713 C C . ALA A 1 212 ? 2.625 9.656 51.030 1.00 74.69 212 ALA A C 1
ATOM 1715 O O . ALA A 1 212 ? 3.488 9.939 51.858 1.00 74.69 212 ALA A O 1
ATOM 1716 N N . LEU A 1 213 ? 2.759 8.628 50.186 1.00 75.62 213 LEU A N 1
ATOM 1717 C CA . LEU A 1 213 ? 3.940 7.773 50.128 1.00 75.62 213 LEU A CA 1
ATOM 1718 C C . LEU A 1 213 ? 5.196 8.591 49.810 1.00 75.62 213 LEU A C 1
ATOM 1720 O O . LEU A 1 213 ? 6.196 8.458 50.508 1.00 75.62 213 LEU A O 1
ATOM 1724 N N . PHE A 1 214 ? 5.148 9.459 48.797 1.00 76.06 214 PHE A N 1
ATOM 1725 C CA . PHE A 1 214 ? 6.277 10.317 48.443 1.00 76.06 214 PHE A CA 1
ATOM 1726 C C . PHE A 1 214 ? 6.669 11.249 49.594 1.00 76.06 214 PHE A C 1
ATOM 1728 O O . PHE A 1 214 ? 7.853 11.363 49.908 1.00 76.06 214 PHE A O 1
ATOM 1735 N N . THR A 1 215 ? 5.700 11.893 50.249 1.00 75.31 215 THR A N 1
ATOM 1736 C CA . THR A 1 215 ? 5.955 12.770 51.399 1.00 75.31 215 THR A CA 1
ATOM 1737 C C . THR A 1 215 ? 6.545 11.997 52.575 1.00 75.31 215 THR A C 1
ATOM 1739 O O . THR A 1 215 ? 7.529 12.453 53.150 1.00 75.31 215 THR A O 1
ATOM 1742 N N . ASN A 1 216 ? 6.008 10.815 52.893 1.00 73.94 216 ASN A N 1
ATOM 1743 C CA . ASN A 1 216 ? 6.507 9.962 53.973 1.00 73.94 216 ASN A CA 1
ATOM 1744 C C . ASN A 1 216 ? 7.904 9.416 53.682 1.00 73.94 216 ASN A C 1
ATOM 1746 O O . ASN A 1 216 ? 8.747 9.395 54.575 1.00 73.94 216 ASN A O 1
ATOM 1750 N N . LEU A 1 217 ? 8.177 9.013 52.439 1.00 73.00 217 LEU A N 1
ATOM 1751 C CA . LEU A 1 217 ? 9.520 8.625 52.022 1.00 73.00 217 LEU A CA 1
ATOM 1752 C C . LEU A 1 217 ? 10.465 9.821 52.114 1.00 73.00 217 LEU A C 1
ATOM 1754 O O . LEU A 1 217 ? 11.534 9.685 52.684 1.00 73.00 217 LEU A O 1
ATOM 1758 N N . SER A 1 218 ? 10.062 11.002 51.651 1.00 69.81 218 SER A N 1
ATOM 1759 C CA . SER A 1 218 ? 10.901 12.209 51.690 1.00 69.81 218 SER A CA 1
ATOM 1760 C C . SER A 1 218 ? 11.180 12.714 53.109 1.00 69.81 218 SER A C 1
ATOM 1762 O O . SER A 1 218 ? 12.218 13.326 53.342 1.00 69.81 218 SER A O 1
ATOM 1764 N N . SER A 1 219 ? 10.267 12.488 54.058 1.00 73.12 219 SER A N 1
ATOM 1765 C CA . SER A 1 219 ? 10.434 12.888 55.460 1.00 73.12 219 SER A CA 1
ATOM 1766 C C . SER A 1 219 ? 11.159 11.837 56.303 1.00 73.12 219 SER A C 1
ATOM 1768 O O . SER A 1 219 ? 11.918 12.198 57.202 1.00 73.12 219 SER A O 1
ATOM 1770 N N . SER A 1 220 ? 10.942 10.551 56.012 1.00 69.12 220 SER A N 1
ATOM 1771 C CA . SER A 1 220 ? 11.567 9.429 56.725 1.00 69.12 220 SER A CA 1
ATOM 1772 C C . SER A 1 220 ? 12.953 9.099 56.188 1.00 69.12 220 SER A C 1
ATOM 1774 O O . SER A 1 220 ? 13.772 8.549 56.924 1.00 69.12 220 SER A O 1
ATOM 1776 N N . TRP A 1 221 ? 13.245 9.435 54.926 1.00 66.06 221 TRP A N 1
ATOM 1777 C CA . TRP A 1 221 ? 14.609 9.388 54.426 1.00 66.06 221 TRP A CA 1
ATOM 1778 C C . TRP A 1 221 ? 15.395 10.485 55.136 1.00 66.06 221 TRP A C 1
ATOM 1780 O O . TRP A 1 221 ? 15.045 11.663 55.028 1.00 66.06 221 TRP A O 1
ATOM 1790 N N . PRO A 1 222 ? 16.468 10.151 55.866 1.00 59.78 222 PRO A N 1
ATOM 1791 C CA . PRO A 1 222 ? 17.306 11.181 56.434 1.00 59.78 222 PRO A CA 1
ATOM 1792 C C . PRO A 1 222 ? 17.826 12.026 55.270 1.00 59.78 222 PRO A C 1
ATOM 1794 O O . PRO A 1 222 ? 18.558 11.519 54.421 1.00 59.78 222 PRO A O 1
ATOM 1797 N N . ASN A 1 223 ? 17.551 13.333 55.269 1.00 56.59 223 ASN A N 1
ATOM 1798 C CA . ASN A 1 223 ? 18.193 14.321 54.380 1.00 56.59 223 ASN A CA 1
ATOM 1799 C C . ASN A 1 223 ? 19.736 14.368 54.532 1.00 56.59 223 ASN A C 1
ATOM 1801 O O . ASN A 1 223 ? 20.405 15.269 54.034 1.00 56.59 223 ASN A O 1
ATOM 1805 N N . LYS A 1 224 ? 20.298 13.426 55.294 1.00 55.31 224 LYS A N 1
ATOM 1806 C CA . LYS A 1 224 ? 21.689 13.247 55.668 1.00 55.31 224 LYS A CA 1
ATOM 1807 C C . LYS A 1 224 ? 21.983 11.748 55.718 1.00 55.31 224 LYS A C 1
ATOM 1809 O O . LYS A 1 224 ? 22.237 11.193 56.784 1.00 55.31 224 LYS A O 1
ATOM 1814 N N . CYS A 1 225 ? 21.945 11.073 54.574 1.00 58.81 225 CYS A N 1
ATOM 1815 C CA . CYS A 1 225 ? 22.827 9.923 54.443 1.00 58.81 225 CYS A CA 1
ATOM 1816 C C . CYS A 1 225 ? 24.253 10.485 54.461 1.00 58.81 225 CYS A C 1
ATOM 1818 O O . CYS A 1 225 ? 24.625 11.255 53.580 1.00 58.81 225 CYS A O 1
ATOM 1820 N N . SER A 1 226 ? 25.037 10.171 55.492 1.00 55.47 226 SER A N 1
ATOM 1821 C CA . SER A 1 226 ? 26.420 10.657 55.634 1.00 55.47 226 SER A CA 1
ATOM 1822 C C . SER A 1 226 ? 27.382 10.064 54.596 1.00 55.47 226 SER A C 1
ATOM 1824 O O . SER A 1 226 ? 28.584 10.314 54.653 1.00 55.47 226 SER A O 1
ATOM 1826 N N . ALA A 1 227 ? 26.882 9.239 53.679 1.00 58.56 227 ALA A N 1
ATOM 1827 C CA . ALA A 1 227 ? 27.664 8.593 52.646 1.00 58.56 227 ALA A CA 1
ATOM 1828 C C . ALA A 1 227 ? 27.543 9.356 51.318 1.00 58.56 227 ALA A C 1
ATOM 1830 O O . ALA A 1 227 ? 26.488 9.875 50.969 1.00 58.56 227 ALA A O 1
ATOM 1831 N N . SER A 1 228 ? 28.631 9.402 50.549 1.00 56.66 228 SER A N 1
ATOM 1832 C CA . SER A 1 228 ? 28.746 10.159 49.294 1.00 56.66 228 SER A CA 1
ATOM 1833 C C . SER A 1 228 ? 28.038 9.508 48.096 1.00 56.66 228 SER A C 1
ATOM 1835 O O . SER A 1 228 ? 28.495 9.667 46.964 1.00 56.66 228 SER A O 1
ATOM 1837 N N . HIS A 1 229 ? 26.993 8.710 48.319 1.00 62.28 229 HIS A N 1
ATOM 1838 C CA . HIS A 1 229 ? 26.301 7.992 47.251 1.00 62.28 229 HIS A CA 1
ATOM 1839 C C . HIS A 1 229 ? 24.869 8.488 47.071 1.00 62.28 229 HIS A C 1
ATOM 1841 O O . HIS A 1 229 ? 24.193 8.895 48.013 1.00 62.28 229 HIS A O 1
ATOM 1847 N N . THR A 1 230 ? 24.413 8.452 45.824 1.00 57.84 230 THR A N 1
ATOM 1848 C CA . THR A 1 230 ? 23.041 8.781 45.447 1.00 57.84 230 THR A CA 1
ATOM 1849 C C . THR A 1 230 ? 22.154 7.563 45.679 1.00 57.84 230 THR A C 1
ATOM 1851 O O . THR A 1 230 ? 22.461 6.465 45.218 1.00 57.84 230 THR A O 1
ATOM 1854 N N . HIS A 1 231 ? 21.045 7.748 46.390 1.00 61.88 231 HIS A N 1
ATOM 1855 C CA . HIS A 1 231 ? 20.022 6.715 46.514 1.00 61.88 231 HIS A CA 1
ATOM 1856 C C . HIS A 1 231 ? 19.060 6.806 45.327 1.00 61.88 231 HIS A C 1
ATOM 1858 O O . HIS A 1 231 ? 18.538 7.879 45.031 1.00 61.88 231 HIS A O 1
ATOM 1864 N N . HIS A 1 232 ? 18.810 5.678 44.666 1.00 56.53 232 HIS A N 1
ATOM 1865 C CA . HIS A 1 232 ? 17.855 5.575 43.567 1.00 56.53 232 HIS A CA 1
ATOM 1866 C C . HIS A 1 232 ? 16.734 4.618 43.958 1.00 56.53 232 HIS A C 1
ATOM 1868 O O . HIS A 1 232 ? 16.950 3.414 44.013 1.00 56.53 232 HIS A O 1
ATOM 1874 N N . ALA A 1 233 ? 15.536 5.142 44.198 1.00 57.94 233 ALA A N 1
ATOM 1875 C CA . ALA A 1 233 ? 14.345 4.324 44.389 1.00 57.94 233 ALA A CA 1
ATOM 1876 C C . ALA A 1 233 ? 13.517 4.311 43.098 1.00 57.94 233 ALA A C 1
ATOM 1878 O O . ALA A 1 233 ? 13.264 5.366 42.513 1.00 57.94 233 ALA A O 1
ATOM 1879 N N . GLN A 1 234 ? 13.092 3.127 42.659 1.00 55.66 234 GLN A N 1
ATOM 1880 C CA . GLN A 1 234 ? 12.153 2.962 41.552 1.00 55.66 234 GLN A CA 1
ATOM 1881 C C . GLN A 1 234 ? 10.855 2.366 42.077 1.00 55.66 234 GLN A C 1
ATOM 1883 O O . GLN A 1 234 ? 10.820 1.223 42.517 1.00 55.66 234 GLN A O 1
ATOM 1888 N N . LEU A 1 235 ? 9.783 3.148 42.005 1.00 58.03 235 LEU A N 1
ATOM 1889 C CA . LEU A 1 235 ? 8.447 2.684 42.335 1.00 58.03 235 LEU A CA 1
ATOM 1890 C C . LEU A 1 235 ? 7.823 2.042 41.096 1.00 58.03 235 LEU A C 1
ATOM 1892 O O . LEU A 1 235 ? 7.564 2.734 40.112 1.00 58.03 235 LEU A O 1
ATOM 1896 N N . LEU A 1 236 ? 7.558 0.740 41.156 1.00 54.03 236 LEU A N 1
ATOM 1897 C CA . LEU A 1 236 ? 6.789 0.045 40.132 1.00 54.03 236 LEU A CA 1
ATOM 1898 C C . LEU A 1 236 ? 5.400 -0.251 40.683 1.00 54.03 236 LEU A C 1
ATOM 1900 O O . LEU A 1 236 ? 5.267 -0.950 41.679 1.00 54.03 236 LEU A O 1
ATOM 1904 N N . VAL A 1 237 ? 4.368 0.293 40.047 1.00 55.38 237 VAL A N 1
ATOM 1905 C CA . VAL A 1 237 ? 2.985 0.018 40.435 1.00 55.38 237 VAL A CA 1
ATOM 1906 C C . VAL A 1 237 ? 2.456 -1.090 39.536 1.00 55.38 237 VAL A C 1
ATOM 1908 O O . VAL A 1 237 ? 2.266 -0.883 38.339 1.00 55.38 237 VAL A O 1
ATOM 1911 N N . GLY A 1 238 ? 2.266 -2.279 40.106 1.00 50.53 238 GLY A N 1
ATOM 1912 C CA . GLY A 1 238 ? 1.591 -3.378 39.424 1.00 50.53 238 GLY A CA 1
ATOM 1913 C C . GLY A 1 238 ? 0.093 -3.101 39.337 1.00 50.53 238 GLY A C 1
ATOM 1914 O O . GLY A 1 238 ? -0.529 -2.739 40.333 1.00 50.53 238 GLY A O 1
ATOM 1915 N N . PHE A 1 239 ? -0.489 -3.264 38.152 1.00 51.59 239 PHE A N 1
ATOM 1916 C CA . PHE A 1 239 ? -1.942 -3.328 38.021 1.00 51.59 239 PHE A CA 1
ATOM 1917 C C . PHE A 1 239 ? -2.385 -4.757 38.334 1.00 51.59 239 PHE A C 1
ATOM 1919 O O . PHE A 1 239 ? -1.724 -5.688 37.862 1.00 51.59 239 PHE A O 1
ATOM 1926 N N . PRO A 1 240 ? -3.474 -4.959 39.097 1.00 50.44 240 PRO A N 1
ATOM 1927 C CA . PRO A 1 240 ? -4.008 -6.293 39.295 1.00 50.44 240 PRO A CA 1
ATOM 1928 C C . PRO A 1 240 ? -4.330 -6.885 37.922 1.00 50.44 240 PRO A C 1
ATOM 1930 O O . PRO A 1 240 ? -5.120 -6.330 37.153 1.00 50.44 240 PRO A O 1
ATOM 1933 N N . GLY A 1 241 ? -3.668 -7.998 37.602 1.00 46.50 241 GLY A N 1
ATOM 1934 C CA . GLY A 1 241 ? -4.098 -8.866 36.518 1.00 46.50 241 GLY A CA 1
ATOM 1935 C C . GLY A 1 241 ? -5.554 -9.256 36.746 1.00 46.50 241 GLY A C 1
ATOM 1936 O O . GLY A 1 241 ? -6.054 -9.234 37.866 1.00 46.50 241 GLY A O 1
ATOM 1937 N N . THR A 1 242 ? -6.249 -9.598 35.672 1.00 41.94 242 THR A N 1
ATOM 1938 C CA . THR A 1 242 ? -7.681 -9.931 35.606 1.00 41.94 242 THR A CA 1
ATOM 1939 C C . THR A 1 242 ? -8.133 -11.134 36.452 1.00 41.94 242 THR A C 1
ATOM 1941 O O . THR A 1 242 ? -9.245 -11.628 36.269 1.00 41.94 242 THR A O 1
ATOM 1944 N N . GLU A 1 243 ? -7.324 -11.594 37.400 1.00 42.16 243 GLU A N 1
ATOM 1945 C CA . GLU A 1 243 ? -7.717 -12.554 38.417 1.00 42.16 243 GLU A CA 1
ATOM 1946 C C . GLU A 1 243 ? -8.319 -11.788 39.595 1.00 42.16 243 GLU A C 1
ATOM 1948 O O . GLU A 1 243 ? -7.647 -11.087 40.348 1.00 42.16 243 GLU A O 1
ATOM 1953 N N . LYS A 1 244 ? -9.647 -11.866 39.691 1.00 41.12 244 LYS A N 1
ATOM 1954 C CA . LYS A 1 244 ? -10.425 -11.291 40.784 1.00 41.12 244 LYS A CA 1
ATOM 1955 C C . LYS A 1 244 ? -9.963 -11.918 42.100 1.00 41.12 244 LYS A C 1
ATOM 1957 O O . LYS A 1 244 ? -10.369 -13.032 42.411 1.00 41.12 244 LYS A O 1
ATOM 1962 N N . SER A 1 245 ? -9.151 -11.197 42.866 1.00 43.50 245 SER A N 1
ATOM 1963 C CA . SER A 1 245 ? -9.013 -11.470 44.294 1.00 43.50 245 SER A CA 1
ATOM 1964 C C . SER A 1 245 ? -10.345 -11.117 44.963 1.00 43.50 245 SER A C 1
ATOM 1966 O O . SER A 1 245 ? -10.874 -10.024 44.751 1.00 43.50 245 SER A O 1
ATOM 1968 N N . GLU A 1 246 ? -10.937 -12.067 45.690 1.00 44.72 246 GLU A N 1
ATOM 1969 C CA . GLU A 1 246 ? -12.260 -11.934 46.325 1.00 44.72 246 GLU A CA 1
ATOM 1970 C C . GLU A 1 246 ? -12.266 -10.965 47.521 1.00 44.72 246 GLU A C 1
ATOM 1972 O O . GLU A 1 246 ? -13.329 -10.590 48.013 1.00 44.72 246 GLU A O 1
ATOM 1977 N N . GLU A 1 247 ? -11.101 -10.478 47.937 1.00 45.62 247 GLU A N 1
ATOM 1978 C CA . GLU A 1 247 ? -10.961 -9.451 48.961 1.00 45.62 247 GLU A CA 1
ATOM 1979 C C . GLU A 1 247 ? -10.577 -8.133 48.285 1.00 45.62 247 GLU A C 1
ATOM 1981 O O . GLU A 1 247 ? -9.537 -8.023 47.638 1.00 45.62 247 GLU A O 1
ATOM 1986 N N . GLY A 1 248 ? -11.448 -7.124 48.397 1.00 44.12 248 GLY A N 1
ATOM 1987 C CA . GLY A 1 248 ? -11.357 -5.813 47.735 1.00 44.12 248 GLY A CA 1
ATOM 1988 C C . GLY A 1 248 ? -10.171 -4.930 48.145 1.00 44.12 248 GLY A C 1
ATOM 1989 O O . GLY A 1 248 ? -10.249 -3.707 48.042 1.00 44.12 248 GLY A O 1
ATOM 1990 N N . THR A 1 249 ? -9.077 -5.514 48.618 1.00 43.50 249 THR A N 1
ATOM 1991 C CA . THR A 1 249 ? -7.833 -4.826 48.936 1.00 43.50 249 THR A CA 1
ATOM 1992 C C . THR A 1 249 ? -6.933 -4.814 47.708 1.00 43.50 249 THR A C 1
ATOM 1994 O O . THR A 1 249 ? -6.467 -5.855 47.249 1.00 43.50 249 THR A O 1
ATOM 1997 N N . SER A 1 250 ? -6.683 -3.622 47.164 1.00 46.22 250 SER A N 1
ATOM 1998 C CA . SER A 1 250 ? -5.667 -3.443 46.124 1.00 46.22 250 SER A CA 1
ATOM 1999 C C . SER A 1 250 ? -4.296 -3.761 46.720 1.00 46.22 250 SER A C 1
ATOM 2001 O O . SER A 1 250 ? -3.825 -3.042 47.599 1.00 46.22 250 SER A O 1
ATOM 2003 N N . GLU A 1 251 ? -3.672 -4.851 46.275 1.00 45.53 251 GLU A N 1
ATOM 2004 C CA . GLU A 1 251 ? -2.318 -5.200 46.692 1.00 45.53 251 GLU A CA 1
ATOM 2005 C C . GLU A 1 251 ? -1.311 -4.385 45.873 1.00 45.53 251 GLU A C 1
ATOM 2007 O O . GLU A 1 251 ? -1.263 -4.469 44.645 1.00 45.53 251 GLU A O 1
ATOM 2012 N N . PHE A 1 252 ? -0.504 -3.576 46.557 1.00 49.19 252 PHE A N 1
ATOM 2013 C CA . PHE A 1 252 ? 0.574 -2.814 45.935 1.00 49.19 252 PHE A CA 1
ATOM 2014 C C . PHE A 1 252 ? 1.912 -3.438 46.308 1.00 49.19 252 PHE A C 1
ATOM 2016 O O . PHE A 1 252 ? 2.223 -3.596 47.488 1.00 49.19 252 PHE A O 1
ATOM 2023 N N . GLN A 1 253 ? 2.726 -3.749 45.302 1.00 48.88 253 GLN A N 1
ATOM 2024 C CA . GLN A 1 253 ? 4.104 -4.167 45.517 1.00 48.88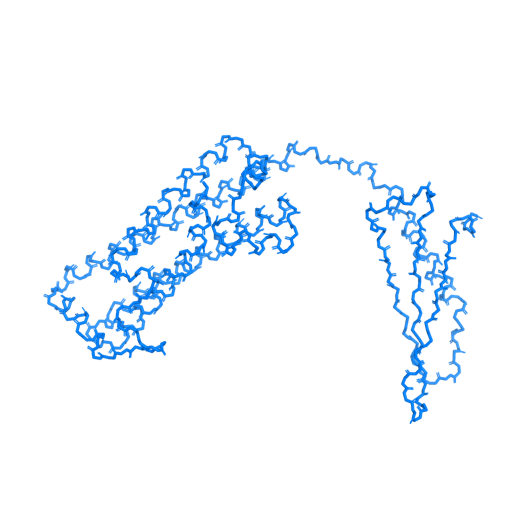 253 GLN A CA 1
ATOM 2025 C C . GLN A 1 253 ? 5.023 -2.954 45.400 1.00 48.88 253 GLN A C 1
ATOM 2027 O O . GLN A 1 253 ? 5.069 -2.281 44.376 1.00 48.88 253 GLN A O 1
ATOM 2032 N N . LEU A 1 254 ? 5.753 -2.672 46.473 1.00 47.56 254 LEU A N 1
ATOM 2033 C CA . LEU A 1 254 ? 6.763 -1.623 46.529 1.00 47.56 254 LEU A CA 1
ATOM 2034 C C . LEU A 1 254 ? 8.144 -2.258 46.379 1.00 47.56 254 LEU A C 1
ATOM 2036 O O . LEU A 1 254 ? 8.544 -3.061 47.219 1.00 47.56 254 LEU A O 1
ATOM 2040 N N . LEU A 1 255 ? 8.872 -1.891 45.322 1.00 48.09 255 LEU A N 1
ATOM 2041 C CA . LEU A 1 255 ? 10.254 -2.316 45.116 1.00 48.09 255 LEU A CA 1
ATOM 2042 C C . LEU A 1 255 ? 11.207 -1.208 45.585 1.00 48.09 255 LEU A C 1
ATOM 2044 O O . LEU A 1 255 ? 11.120 -0.072 45.128 1.00 48.09 255 LEU A O 1
ATOM 2048 N N . PHE A 1 256 ? 12.150 -1.541 46.465 1.00 48.31 256 PHE A N 1
ATOM 2049 C CA . PHE A 1 256 ? 13.234 -0.637 46.847 1.00 48.31 256 PHE A CA 1
ATOM 2050 C C . PHE A 1 256 ? 14.560 -1.183 46.330 1.00 48.31 256 PHE A C 1
ATOM 2052 O O . PHE A 1 256 ? 14.934 -2.312 46.632 1.00 48.31 256 PHE A O 1
ATOM 2059 N N . THR A 1 257 ? 15.286 -0.369 45.569 1.00 48.56 257 THR A N 1
ATOM 2060 C CA . THR A 1 257 ? 16.642 -0.682 45.109 1.00 48.56 257 THR A CA 1
ATOM 2061 C C . THR A 1 257 ? 17.637 0.198 45.851 1.00 48.56 257 THR A C 1
ATOM 2063 O O . THR A 1 257 ? 17.559 1.419 45.790 1.00 48.56 257 THR A O 1
ATOM 2066 N N . LEU A 1 258 ? 18.585 -0.400 46.566 1.00 49.22 258 LEU A N 1
ATOM 2067 C CA . LEU A 1 258 ? 19.660 0.327 47.241 1.00 49.22 258 LEU A CA 1
ATOM 2068 C C . LEU A 1 258 ? 20.984 -0.065 46.589 1.00 49.22 258 LEU A C 1
ATOM 2070 O O . LEU A 1 258 ? 21.419 -1.208 46.692 1.00 49.22 258 LEU A O 1
ATOM 2074 N N . GLN A 1 259 ? 21.625 0.877 45.897 1.00 47.94 259 GLN A N 1
ATOM 2075 C CA . GLN A 1 259 ? 22.941 0.643 45.311 1.00 47.94 259 GLN A CA 1
ATOM 2076 C C . GLN A 1 259 ? 24.014 0.814 46.395 1.00 47.94 259 GLN A C 1
ATOM 2078 O O . GLN A 1 259 ? 24.449 1.926 46.691 1.00 47.94 259 GLN A O 1
ATOM 2083 N N . GLY A 1 260 ? 24.411 -0.295 47.021 1.00 47.00 260 GLY A N 1
ATOM 2084 C CA . GLY A 1 260 ? 25.530 -0.331 47.963 1.00 47.00 260 GLY A CA 1
ATOM 2085 C C . GLY A 1 260 ? 26.883 -0.188 47.257 1.00 47.00 260 GLY A C 1
ATOM 2086 O O . GLY A 1 260 ? 27.065 -0.644 46.127 1.00 47.00 260 GLY A O 1
ATOM 2087 N N . HIS A 1 261 ? 27.842 0.453 47.926 1.00 40.56 261 HIS A N 1
ATOM 2088 C CA . HIS A 1 261 ? 29.216 0.567 47.441 1.00 40.56 261 HIS A CA 1
ATOM 2089 C C . HIS A 1 261 ? 29.876 -0.820 47.351 1.00 40.56 261 HIS A C 1
ATOM 2091 O O . HIS A 1 261 ? 29.648 -1.682 48.198 1.00 40.56 261 HIS A O 1
ATOM 2097 N N . GLN A 1 262 ? 30.673 -1.017 46.300 1.00 45.41 262 GLN A N 1
ATOM 2098 C CA . GLN A 1 262 ? 31.300 -2.280 45.914 1.00 45.41 262 GLN A CA 1
ATOM 2099 C C . GLN A 1 262 ? 31.992 -2.998 47.086 1.00 45.41 262 GLN A C 1
ATOM 2101 O O . GLN A 1 262 ? 32.953 -2.487 47.658 1.00 45.41 262 GLN A O 1
ATOM 2106 N N . GLN A 1 263 ? 31.594 -4.243 47.346 1.00 38.88 263 GLN A N 1
ATOM 2107 C CA . GLN A 1 263 ? 32.533 -5.274 47.780 1.00 38.88 263 GLN A CA 1
ATOM 2108 C C . GLN A 1 263 ? 32.657 -6.313 46.669 1.00 38.88 263 GLN A C 1
ATOM 2110 O O . GLN A 1 263 ? 31.696 -6.628 45.974 1.00 38.88 263 GLN A O 1
ATOM 2115 N N . ALA A 1 264 ? 33.888 -6.773 46.467 1.00 41.50 264 ALA A N 1
ATOM 2116 C CA . ALA A 1 264 ? 34.412 -7.414 45.266 1.00 41.50 264 ALA A CA 1
ATOM 2117 C C . ALA A 1 264 ? 33.873 -8.826 44.946 1.00 41.50 264 ALA A C 1
ATOM 2119 O O . ALA A 1 264 ? 34.604 -9.628 44.384 1.00 41.50 264 ALA A O 1
ATOM 2120 N N . ASN A 1 265 ? 32.617 -9.144 45.257 1.00 41.91 265 ASN A N 1
ATOM 2121 C CA . ASN A 1 265 ? 31.962 -10.383 44.838 1.00 41.91 265 ASN A CA 1
ATOM 2122 C C . ASN A 1 265 ? 30.452 -10.160 44.698 1.00 41.91 265 ASN A C 1
ATOM 2124 O O . ASN A 1 265 ? 29.705 -10.360 45.648 1.00 41.91 265 ASN A O 1
ATOM 2128 N N . GLY A 1 266 ? 30.021 -9.776 43.493 1.00 42.59 266 GLY A N 1
ATOM 2129 C CA . GLY A 1 266 ? 28.611 -9.735 43.103 1.00 42.59 266 GLY A CA 1
ATOM 2130 C C . GLY A 1 266 ? 27.808 -8.583 43.715 1.00 42.59 266 GLY A C 1
ATOM 2131 O O . GLY A 1 266 ? 27.892 -8.278 44.899 1.00 42.59 266 GLY A O 1
ATOM 2132 N N . LEU A 1 267 ? 26.991 -7.934 42.885 1.00 41.66 267 LEU A N 1
ATOM 2133 C CA . LEU A 1 267 ? 25.947 -7.027 43.358 1.00 41.66 267 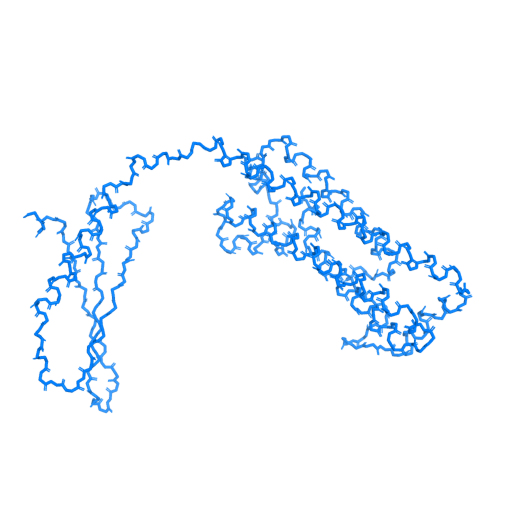LEU A CA 1
ATOM 2134 C C . LEU A 1 267 ? 24.955 -7.854 44.189 1.00 41.66 267 LEU A C 1
ATOM 2136 O O . LEU A 1 267 ? 24.217 -8.669 43.636 1.00 41.66 267 LEU A O 1
ATOM 2140 N N . LEU A 1 268 ? 24.979 -7.693 45.514 1.00 40.53 268 LEU A N 1
ATOM 2141 C CA . LEU A 1 268 ? 24.014 -8.327 46.405 1.00 40.53 268 LEU A CA 1
ATOM 2142 C C . LEU A 1 268 ? 22.730 -7.490 46.378 1.00 40.53 268 LEU A C 1
ATOM 2144 O O . LEU A 1 268 ? 22.623 -6.459 47.041 1.00 40.53 268 LEU A O 1
ATOM 2148 N N . TRP A 1 269 ? 21.781 -7.900 45.545 1.00 47.72 269 TRP A N 1
ATOM 2149 C CA . TRP A 1 269 ? 20.461 -7.285 45.474 1.00 47.72 269 TRP A CA 1
ATOM 2150 C C . TRP A 1 269 ? 19.621 -7.790 46.651 1.00 47.72 269 TRP A C 1
ATOM 2152 O O . TRP A 1 269 ? 19.247 -8.961 46.687 1.00 47.72 269 TRP A O 1
ATOM 2162 N N . GLU A 1 270 ? 19.321 -6.930 47.627 1.00 42.06 270 GLU A N 1
ATOM 2163 C CA . GLU A 1 270 ? 18.298 -7.247 48.627 1.00 42.06 270 GLU A CA 1
ATOM 2164 C C . GLU A 1 270 ? 16.925 -6.828 48.104 1.00 42.06 270 GLU A C 1
ATOM 2166 O O . GLU A 1 270 ? 16.606 -5.644 48.006 1.00 42.06 270 GLU A O 1
ATOM 2171 N N . HIS A 1 271 ? 16.098 -7.821 47.785 1.00 45.41 271 HIS A N 1
ATOM 2172 C CA . HIS A 1 271 ? 14.688 -7.623 47.485 1.00 45.41 271 HIS A CA 1
ATOM 2173 C C . HIS A 1 271 ? 13.904 -7.569 48.793 1.00 45.41 271 HIS A C 1
ATOM 2175 O O . HIS A 1 271 ? 13.966 -8.500 49.597 1.00 45.41 271 HIS A O 1
ATOM 2181 N N . ARG A 1 272 ? 13.146 -6.493 49.009 1.00 43.38 272 ARG A N 1
ATOM 2182 C CA . ARG A 1 272 ? 12.202 -6.407 50.126 1.00 43.38 272 ARG A CA 1
ATOM 2183 C C . ARG A 1 272 ? 10.823 -6.077 49.586 1.00 43.38 272 ARG A C 1
ATOM 2185 O O . ARG A 1 272 ? 10.637 -5.024 48.986 1.00 43.38 272 ARG A O 1
ATOM 2192 N N . THR A 1 273 ? 9.886 -6.989 49.808 1.00 41.44 273 THR A N 1
ATOM 2193 C CA . THR A 1 273 ? 8.472 -6.806 49.482 1.00 41.44 273 THR A CA 1
ATOM 2194 C C . THR A 1 273 ? 7.767 -6.317 50.737 1.00 41.44 273 THR A C 1
ATOM 2196 O O . THR A 1 273 ? 7.888 -6.935 51.794 1.00 41.44 273 THR A O 1
ATOM 2199 N N . ALA A 1 274 ? 7.051 -5.203 50.632 1.00 43.78 274 ALA A N 1
ATOM 2200 C CA . ALA A 1 274 ? 6.162 -4.729 51.682 1.00 43.78 274 ALA A CA 1
ATOM 2201 C C . ALA A 1 274 ? 4.733 -4.722 51.142 1.00 43.78 274 ALA A C 1
ATOM 2203 O O . ALA A 1 274 ? 4.438 -3.997 50.194 1.00 43.78 274 ALA A O 1
ATOM 2204 N N . THR A 1 275 ? 3.868 -5.531 51.749 1.00 41.31 275 THR A N 1
ATOM 2205 C CA . THR A 1 275 ? 2.430 -5.540 51.475 1.00 41.31 275 THR A CA 1
ATOM 2206 C C . THR A 1 275 ? 1.779 -4.490 52.368 1.00 41.31 275 THR A C 1
ATOM 2208 O O . THR A 1 275 ? 1.811 -4.614 53.593 1.00 41.31 275 THR A O 1
ATOM 2211 N N . MET A 1 276 ? 1.223 -3.430 51.777 1.00 41.09 276 MET A N 1
ATOM 2212 C CA . MET A 1 276 ? 0.427 -2.455 52.525 1.00 41.09 276 MET A CA 1
ATOM 2213 C C . MET A 1 276 ? -1.054 -2.800 52.409 1.00 41.09 276 MET A C 1
ATOM 2215 O O . MET A 1 276 ? -1.622 -2.766 51.320 1.00 41.09 276 MET A O 1
ATOM 2219 N N . LEU A 1 277 ? -1.671 -3.117 53.547 1.00 39.72 277 LEU A N 1
ATOM 2220 C CA . LEU A 1 277 ? -3.116 -3.280 53.654 1.00 39.72 277 LEU A CA 1
ATOM 2221 C C . LEU A 1 277 ? -3.768 -1.896 53.745 1.00 39.72 277 LEU A C 1
ATOM 2223 O O . LEU A 1 277 ? -3.338 -1.041 54.521 1.00 39.72 277 LEU A O 1
ATOM 2227 N N . SER A 1 278 ? -4.824 -1.695 52.955 1.00 39.22 278 SER A N 1
ATOM 2228 C CA . SER A 1 278 ? -5.580 -0.439 52.844 1.00 39.22 278 SER A CA 1
ATOM 2229 C C . SER A 1 278 ? -6.118 0.104 54.180 1.00 39.22 278 SER A C 1
ATOM 2231 O O . SER A 1 278 ? -6.487 1.272 54.246 1.00 39.22 278 SER A O 1
ATOM 2233 N N . GLU A 1 279 ? -6.171 -0.709 55.237 1.00 36.00 279 GLU A N 1
ATOM 2234 C CA . GLU A 1 279 ? -6.729 -0.334 56.543 1.00 36.00 279 GLU A CA 1
ATOM 2235 C C . GLU A 1 279 ? -5.801 0.539 57.406 1.00 36.00 279 GLU A C 1
ATOM 2237 O O . GLU A 1 279 ? -6.241 1.079 58.414 1.00 36.00 279 GLU A O 1
ATOM 2242 N N . MET A 1 280 ? -4.526 0.722 57.037 1.00 32.53 280 MET A N 1
ATOM 2243 C CA . MET A 1 280 ? -3.562 1.470 57.867 1.00 32.53 280 MET A CA 1
ATOM 2244 C C . MET A 1 280 ? -3.366 2.946 57.474 1.00 32.53 280 MET A C 1
ATOM 2246 O O . MET A 1 280 ? -2.442 3.588 57.972 1.00 32.53 280 MET A O 1
ATOM 2250 N N . LEU A 1 281 ? -4.195 3.490 56.577 1.00 37.84 281 LEU A N 1
ATOM 2251 C CA . LEU A 1 281 ? -4.056 4.864 56.061 1.00 37.84 281 LEU A CA 1
ATOM 2252 C C . LEU A 1 281 ? -5.287 5.761 56.293 1.00 37.84 281 LEU A C 1
ATOM 2254 O O . LEU A 1 281 ? -5.387 6.813 55.661 1.00 37.84 281 LEU A O 1
ATOM 2258 N N . SER A 1 282 ? -6.199 5.369 57.190 1.00 33.41 282 SER A N 1
ATOM 2259 C CA . SER A 1 282 ? -7.289 6.227 57.686 1.00 33.41 282 SER A CA 1
ATOM 2260 C C . SER A 1 282 ? -6.859 7.083 58.871 1.00 33.41 282 SER A C 1
ATOM 2262 O O . SER A 1 282 ? -6.323 6.480 59.830 1.00 33.41 282 SER A O 1
#

Foldseek 3Di:
DLLLLCCLVLLVLLLVLLVVVLVLLVLDPVNVVCNVVSVVLSVLSVVLSVLLVVLLCCCVCVQLVDDPVLSCVVSPGSVSCDVVVLVSSCVQLPVVLSVVLVVLSVVLSVLSVVLCVLQVADPVSDRQQDDPNDGNSVRSCVVCVVVVVVDDPVNVVSSVVNSVSSVVSSVSSVVSSCSSVVSNVVVVVVPPPPPVPPPPVVVVVVVVVVVVVVVCCVVVPPPCPVDPDDADADADFDDDDPPDDVDPWDWGWGFGFGQDDDDPDDDPTDTDTDTDTPVPPD

Secondary structure (DSSP, 8-state):
-HHHHHHHHHHHHHHHHHHHHHHHHHH-GGGGGGHHHHHHHHHHHHHHHHHHHHHHHIIIIIIS---HHHHHHHHH-GGG--HHHHHHHHHHH-HHHHHHHHHHHHHHHHHHHHHHHHTT--TTS--TTEETTEE-HHHHHHHHHHHHHS-THHHHHHHHHHHHHHHHHHHHHHHHHHHHHHHHHHHHHHS----TT---HHHHHHHHHHHHHHHHHHHHS-S---SS---------PPPPS---SS-----EEP----PPP-SS--------EE--GGG--

pLDDT: mean 71.17, std 16.65, range [32.53, 94.19]